Protein AF-A0A7V6X085-F1 (afdb_monomer_lite)

pLDDT: mean 74.46, std 23.89, range [29.22, 97.5]

Structure (mmCIF, N/CA/C/O backbone):
data_AF-A0A7V6X085-F1
#
_entry.id   AF-A0A7V6X085-F1
#
loop_
_atom_site.group_PDB
_atom_site.id
_atom_site.type_symbol
_atom_site.label_atom_id
_atom_site.label_alt_id
_atom_site.label_comp_id
_atom_site.label_asym_id
_atom_site.label_entity_id
_atom_site.label_seq_id
_atom_site.pdbx_PDB_ins_code
_atom_site.Cartn_x
_atom_site.Cartn_y
_atom_site.Cartn_z
_atom_site.occupancy
_atom_site.B_iso_or_equiv
_atom_site.auth_seq_id
_atom_site.auth_comp_id
_atom_site.auth_asym_id
_atom_site.auth_atom_id
_atom_site.pdbx_PDB_model_num
ATOM 1 N N . MET A 1 1 ? 56.472 7.958 46.414 1.00 36.31 1 MET A N 1
ATOM 2 C CA . MET A 1 1 ? 55.323 7.039 46.573 1.00 36.31 1 MET A CA 1
ATOM 3 C C . MET A 1 1 ? 54.262 7.401 45.549 1.00 36.31 1 MET A C 1
ATOM 5 O O . MET A 1 1 ? 53.754 8.501 45.651 1.00 36.31 1 MET A O 1
ATOM 9 N N . GLY A 1 2 ? 54.002 6.477 44.610 1.00 39.47 2 GLY A N 1
ATOM 10 C CA . GLY A 1 2 ? 52.783 6.286 43.798 1.00 39.47 2 GLY A CA 1
ATOM 11 C C . GLY A 1 2 ? 52.243 7.443 42.942 1.00 39.47 2 GLY A C 1
ATOM 12 O O . GLY A 1 2 ? 52.331 8.596 43.307 1.00 39.47 2 GLY A O 1
ATOM 13 N N . LYS A 1 3 ? 51.572 7.232 41.815 1.00 40.22 3 LYS A N 1
ATOM 14 C CA . LYS A 1 3 ? 51.387 6.098 40.903 1.00 40.22 3 LYS A CA 1
ATOM 15 C C . LYS A 1 3 ? 50.652 6.724 39.707 1.00 40.22 3 LYS A C 1
ATOM 17 O O . LYS A 1 3 ? 49.602 7.327 39.897 1.00 40.22 3 LYS A O 1
ATOM 22 N N . THR A 1 4 ? 51.288 6.646 38.542 1.00 48.38 4 THR A N 1
ATOM 23 C CA . THR A 1 4 ? 50.750 6.707 37.171 1.00 48.38 4 THR A CA 1
ATOM 24 C C . THR A 1 4 ? 49.249 6.965 36.997 1.00 48.38 4 THR A C 1
ATOM 26 O O . THR A 1 4 ? 48.438 6.186 37.490 1.00 48.38 4 THR A O 1
ATOM 29 N N . ARG A 1 5 ? 48.905 7.968 36.170 1.00 44.12 5 ARG A N 1
ATOM 30 C CA . ARG A 1 5 ? 47.708 8.014 35.302 1.00 44.12 5 ARG A CA 1
ATOM 31 C C . ARG A 1 5 ? 47.841 9.146 34.266 1.00 44.12 5 ARG A C 1
ATOM 33 O O . ARG A 1 5 ? 47.121 10.133 34.313 1.00 44.12 5 ARG A O 1
ATOM 40 N N . ASP A 1 6 ? 48.749 8.958 33.313 1.00 46.66 6 ASP A N 1
ATOM 41 C CA . ASP A 1 6 ? 48.787 9.720 32.062 1.00 46.66 6 ASP A CA 1
ATOM 42 C C . ASP A 1 6 ? 48.165 8.857 30.971 1.00 46.66 6 ASP A C 1
ATOM 44 O O . ASP A 1 6 ? 48.789 7.898 30.537 1.00 46.66 6 ASP A O 1
ATOM 48 N N . PHE A 1 7 ? 46.927 9.140 30.571 1.00 45.78 7 PHE A N 1
ATOM 49 C CA . PHE A 1 7 ? 46.344 8.602 29.337 1.00 45.78 7 PHE A CA 1
ATOM 50 C C . PHE A 1 7 ? 45.081 9.388 28.987 1.00 45.78 7 PHE A C 1
ATOM 52 O O . PHE A 1 7 ? 43.968 8.953 29.267 1.00 45.78 7 PHE A O 1
ATOM 59 N N . LEU A 1 8 ? 45.253 10.567 28.391 1.00 44.56 8 LEU A N 1
ATOM 60 C CA . LEU A 1 8 ? 44.352 11.060 27.350 1.00 44.56 8 LEU A CA 1
ATOM 61 C C . LEU A 1 8 ? 44.958 12.306 26.701 1.00 44.56 8 LEU A C 1
ATOM 63 O O . LEU A 1 8 ? 45.321 13.244 27.403 1.00 44.56 8 LEU A O 1
ATOM 67 N N . LYS A 1 9 ? 44.928 12.333 25.365 1.00 43.62 9 LYS A N 1
ATOM 68 C CA . LYS A 1 9 ? 45.318 13.427 24.455 1.00 43.62 9 LYS A CA 1
ATOM 69 C C . LYS A 1 9 ? 46.781 13.414 24.011 1.00 43.62 9 LYS A C 1
ATOM 71 O O . LYS A 1 9 ? 47.577 14.218 24.469 1.00 43.62 9 LYS A O 1
ATOM 76 N N . GLN A 1 10 ? 47.076 12.578 23.017 1.00 43.81 10 GLN A N 1
ATOM 77 C CA . GLN A 1 10 ? 47.839 12.972 21.826 1.00 43.81 10 GLN A CA 1
ATOM 78 C C . GLN A 1 10 ? 47.655 11.918 20.722 1.00 43.81 10 GLN A C 1
ATOM 80 O O . GLN A 1 10 ? 47.334 10.767 21.002 1.00 43.81 10 GLN A O 1
ATOM 85 N N . GLY A 1 11 ? 47.708 12.382 19.474 1.00 46.41 11 GLY A N 1
ATOM 86 C CA . GLY A 1 11 ? 47.090 11.772 18.298 1.00 46.41 11 GLY A CA 1
ATOM 87 C C . GLY A 1 11 ? 47.471 10.324 18.001 1.00 46.41 11 GLY A C 1
ATOM 88 O O . GLY A 1 11 ? 48.639 9.952 18.003 1.00 46.41 11 GLY A O 1
ATOM 89 N N . ILE A 1 12 ? 46.458 9.536 17.641 1.00 45.28 12 ILE A N 1
ATOM 90 C CA . ILE A 1 12 ? 46.627 8.245 16.976 1.00 45.28 12 ILE A CA 1
ATOM 91 C C . ILE A 1 12 ? 46.213 8.445 15.519 1.00 45.28 12 ILE A C 1
ATOM 93 O O . ILE A 1 12 ? 45.055 8.314 15.133 1.00 45.28 12 ILE A O 1
ATOM 97 N N . PHE A 1 13 ? 47.210 8.832 14.729 1.00 42.06 13 PHE A N 1
ATOM 98 C CA . PHE A 1 13 ? 47.242 8.703 13.281 1.00 42.06 13 PHE A CA 1
ATOM 99 C C . PHE A 1 13 ? 47.631 7.239 13.013 1.00 42.06 13 PHE A C 1
ATOM 101 O O . PHE A 1 13 ? 48.811 6.904 12.934 1.00 42.06 13 PHE A O 1
ATOM 108 N N . ALA A 1 14 ? 46.650 6.332 13.013 1.00 41.25 14 ALA A N 1
ATOM 109 C CA . ALA A 1 14 ? 46.885 4.917 12.732 1.00 41.25 14 ALA A CA 1
ATOM 110 C C . ALA A 1 14 ? 46.927 4.685 11.216 1.00 41.25 14 ALA A C 1
ATOM 112 O O . ALA A 1 14 ? 45.922 4.544 10.526 1.00 41.25 14 ALA A O 1
ATOM 113 N N . LEU A 1 15 ? 48.167 4.697 10.755 1.00 41.91 15 LEU A N 1
ATOM 114 C CA . LEU A 1 15 ? 48.735 4.272 9.490 1.00 41.91 15 LEU A CA 1
ATOM 115 C C . LEU A 1 15 ? 48.295 2.842 9.106 1.00 41.91 15 LEU A C 1
ATOM 117 O O . LEU A 1 15 ? 48.636 1.887 9.798 1.00 41.91 15 LEU A O 1
ATOM 121 N N . VAL A 1 16 ? 47.615 2.685 7.965 1.00 40.38 16 VAL A N 1
ATOM 122 C CA . VAL A 1 16 ? 47.599 1.425 7.196 1.00 40.38 16 VAL A CA 1
ATOM 123 C C . VAL A 1 16 ? 47.939 1.754 5.744 1.00 40.38 16 VAL A C 1
ATOM 125 O O . VAL A 1 16 ? 47.079 1.891 4.881 1.00 40.38 16 VAL A O 1
ATOM 128 N N . PHE A 1 17 ? 49.237 1.925 5.499 1.00 42.44 17 PHE A N 1
ATOM 129 C CA . PHE A 1 17 ? 49.844 1.753 4.185 1.00 42.44 17 PHE A CA 1
ATOM 130 C C . PHE A 1 17 ? 50.307 0.298 4.093 1.00 42.44 17 PHE A C 1
ATOM 132 O O . PHE A 1 17 ? 51.268 -0.084 4.757 1.00 42.44 17 PHE A O 1
ATOM 139 N N . VAL A 1 18 ? 49.648 -0.505 3.259 1.00 42.59 18 VAL A N 1
ATOM 140 C CA . VAL A 1 18 ? 50.257 -1.714 2.692 1.00 42.59 18 VAL A CA 1
ATOM 141 C C . VAL A 1 18 ? 50.199 -1.570 1.181 1.00 42.59 18 VAL A C 1
ATOM 143 O O . VAL A 1 18 ? 49.214 -1.882 0.521 1.00 42.59 18 VAL A O 1
ATOM 146 N N . THR A 1 19 ? 51.282 -1.015 0.656 1.00 46.03 19 THR A N 1
ATOM 147 C CA . THR A 1 19 ? 51.662 -1.024 -0.751 1.00 46.03 19 THR A CA 1
ATOM 148 C C . THR A 1 19 ? 52.339 -2.352 -1.075 1.00 46.03 19 THR A C 1
ATOM 150 O O . THR A 1 19 ? 53.453 -2.596 -0.618 1.00 46.03 19 THR A O 1
ATOM 153 N N . ILE A 1 20 ? 51.705 -3.173 -1.906 1.00 50.66 20 ILE A N 1
ATOM 154 C CA . ILE A 1 20 ? 52.343 -4.191 -2.754 1.00 50.66 20 ILE A CA 1
ATOM 155 C C . ILE A 1 20 ? 51.490 -4.203 -4.029 1.00 50.66 20 ILE A C 1
ATOM 157 O O . ILE A 1 20 ? 50.283 -4.370 -3.937 1.00 50.66 20 ILE A O 1
ATOM 161 N N . GLY A 1 21 ? 51.969 -3.994 -5.245 1.00 38.78 21 GLY A N 1
ATOM 162 C CA . GLY A 1 21 ? 53.300 -3.755 -5.770 1.00 38.78 21 GLY A CA 1
ATOM 163 C C . GLY A 1 21 ? 53.128 -3.636 -7.287 1.00 38.78 21 GLY A C 1
ATOM 164 O O . GLY A 1 21 ? 52.419 -4.430 -7.900 1.00 38.78 21 GLY A O 1
ATOM 165 N N . LEU A 1 22 ? 53.727 -2.605 -7.875 1.00 45.69 22 LEU A N 1
ATOM 166 C CA . LEU A 1 22 ? 53.873 -2.433 -9.316 1.00 45.69 22 LEU A CA 1
ATOM 167 C C . LEU A 1 22 ? 54.676 -3.598 -9.906 1.00 45.69 22 LEU A C 1
ATOM 169 O O . LEU A 1 22 ? 55.851 -3.721 -9.573 1.00 45.69 22 LEU A O 1
ATOM 173 N N . ILE A 1 23 ? 54.107 -4.354 -10.847 1.00 48.59 23 ILE A N 1
ATOM 174 C CA . ILE A 1 23 ? 54.869 -4.897 -11.982 1.00 48.59 23 ILE A CA 1
ATOM 175 C C . ILE A 1 23 ? 54.004 -4.741 -13.232 1.00 48.59 23 ILE A C 1
ATOM 177 O O . ILE A 1 23 ? 53.056 -5.488 -13.462 1.00 48.59 23 ILE A O 1
ATOM 181 N N . GLY A 1 24 ? 54.327 -3.722 -14.023 1.00 35.94 24 GLY A N 1
ATOM 182 C CA . GLY A 1 24 ? 53.875 -3.608 -15.399 1.00 35.94 24 GLY A CA 1
ATOM 183 C C . GLY A 1 24 ? 54.770 -4.415 -16.341 1.00 35.94 24 GLY A C 1
ATOM 184 O O . GLY A 1 24 ? 55.982 -4.436 -16.161 1.00 35.94 24 GLY A O 1
ATOM 185 N N . GLY A 1 25 ? 54.135 -5.007 -17.359 1.00 35.88 25 GLY A N 1
ATOM 186 C CA . GLY A 1 25 ? 54.642 -5.180 -18.727 1.00 35.88 25 GLY A CA 1
ATOM 187 C C . GLY A 1 25 ? 55.778 -6.180 -18.980 1.00 35.88 25 GLY A C 1
ATOM 188 O O . GLY A 1 25 ? 56.903 -5.946 -18.564 1.00 35.88 25 GLY A O 1
ATOM 189 N N . TYR A 1 26 ? 55.515 -7.222 -19.783 1.00 42.25 26 TYR A N 1
ATOM 190 C CA . TYR A 1 26 ? 56.010 -7.363 -21.173 1.00 42.25 26 TYR A CA 1
ATOM 191 C C . TYR A 1 26 ? 55.669 -8.757 -21.769 1.00 42.25 26 TYR A C 1
ATOM 193 O O . TYR A 1 26 ? 56.177 -9.780 -21.338 1.00 42.25 26 TYR A O 1
ATOM 201 N N . ILE A 1 27 ? 54.755 -8.733 -22.744 1.00 45.47 27 ILE A N 1
ATOM 202 C CA . ILE A 1 27 ? 54.607 -9.458 -24.029 1.00 45.47 27 ILE A CA 1
ATOM 203 C C . ILE A 1 27 ? 55.268 -10.840 -24.340 1.00 45.47 27 ILE A C 1
ATOM 205 O O . ILE A 1 27 ? 56.467 -11.024 -24.167 1.00 45.47 27 ILE A O 1
ATOM 209 N N . PHE A 1 28 ? 54.468 -11.656 -25.065 1.00 40.25 28 PHE A N 1
ATOM 210 C CA . PHE A 1 28 ? 54.737 -12.485 -26.280 1.00 40.25 28 PHE A CA 1
ATOM 211 C C . PHE A 1 28 ? 54.766 -14.037 -26.203 1.00 40.25 28 PHE A C 1
ATOM 213 O O . PHE A 1 28 ? 55.436 -14.620 -25.361 1.00 40.25 28 PHE A O 1
ATOM 220 N N . PHE A 1 29 ? 54.119 -14.637 -27.231 1.00 36.38 29 PHE A N 1
ATOM 221 C CA . PHE A 1 29 ? 54.002 -16.053 -27.679 1.00 36.38 29 PHE A CA 1
ATOM 222 C C . PHE A 1 29 ? 52.980 -16.932 -26.920 1.00 36.38 29 PHE A C 1
ATOM 224 O O . PHE A 1 29 ? 53.015 -16.994 -25.704 1.00 36.38 29 PHE A O 1
ATOM 231 N N . GLY A 1 30 ? 52.027 -17.661 -27.517 1.00 29.22 30 GLY A N 1
ATOM 232 C CA . GLY A 1 30 ? 51.758 -18.037 -28.909 1.00 29.22 30 GLY A CA 1
ATOM 233 C C . GLY A 1 30 ? 51.299 -19.510 -28.981 1.00 29.22 30 GLY A C 1
ATOM 234 O O . GLY A 1 30 ? 52.161 -20.371 -29.077 1.00 29.22 30 GLY A O 1
ATOM 235 N N . ASP A 1 31 ? 49.971 -19.732 -28.973 1.00 36.34 31 ASP A N 1
ATOM 236 C CA . ASP A 1 31 ? 49.189 -20.829 -29.609 1.00 36.34 31 ASP A CA 1
ATOM 237 C C . ASP A 1 31 ? 49.332 -22.316 -29.134 1.00 36.34 31 ASP A C 1
ATOM 239 O O . ASP A 1 31 ? 50.241 -22.643 -28.377 1.00 36.34 31 ASP A O 1
ATOM 243 N N . PRO A 1 32 ? 48.410 -23.247 -29.497 1.00 54.34 32 PRO A N 1
ATOM 244 C CA . PRO A 1 32 ? 47.104 -23.475 -28.852 1.00 54.34 32 PRO A CA 1
ATOM 245 C C . PRO A 1 32 ? 46.881 -24.955 -28.436 1.00 54.34 32 PRO A C 1
ATOM 247 O O . PRO A 1 32 ? 47.430 -25.865 -29.049 1.00 54.34 32 PRO A O 1
ATOM 250 N N . ALA A 1 33 ? 46.029 -25.233 -27.442 1.00 36.34 33 ALA A N 1
ATOM 251 C CA . ALA A 1 33 ? 45.407 -26.559 -27.276 1.00 36.34 33 ALA A CA 1
ATOM 252 C C . ALA A 1 33 ? 44.216 -26.514 -26.303 1.00 36.34 33 ALA A C 1
ATOM 254 O O . ALA A 1 33 ? 44.379 -26.386 -25.092 1.00 36.34 33 ALA A O 1
ATOM 255 N N . ASP A 1 34 ? 43.020 -26.594 -26.875 1.00 41.41 34 ASP A N 1
ATOM 256 C CA . ASP A 1 34 ? 41.893 -27.442 -26.481 1.00 41.41 34 ASP A CA 1
ATOM 257 C C . ASP A 1 34 ? 41.779 -27.911 -25.017 1.00 41.41 34 ASP A C 1
ATOM 259 O O . ASP A 1 34 ? 42.445 -28.852 -24.591 1.00 41.41 34 ASP A O 1
ATOM 263 N N . ASN A 1 35 ? 40.766 -27.389 -24.315 1.00 37.31 35 ASN A N 1
ATOM 264 C CA . ASN A 1 35 ? 39.782 -28.215 -23.598 1.00 37.31 35 ASN A CA 1
ATOM 265 C C . ASN A 1 35 ? 38.534 -27.407 -23.189 1.00 37.31 35 ASN A C 1
ATOM 267 O O . ASN A 1 35 ? 38.374 -26.948 -22.059 1.00 37.31 35 ASN A O 1
ATOM 271 N N . ILE A 1 36 ? 37.567 -27.308 -24.102 1.00 40.47 36 ILE A N 1
ATOM 272 C CA . ILE A 1 36 ? 36.197 -26.952 -23.723 1.00 40.47 36 ILE A CA 1
ATOM 273 C C . ILE A 1 36 ? 35.602 -28.154 -22.975 1.00 40.47 36 ILE A C 1
ATOM 275 O O . ILE A 1 36 ? 35.297 -29.187 -23.570 1.00 40.47 36 ILE A O 1
ATOM 279 N N . SER A 1 37 ? 35.425 -28.018 -21.661 1.00 36.31 37 SER A N 1
ATOM 280 C CA . SER A 1 37 ? 34.662 -28.969 -20.849 1.00 36.31 37 SER A CA 1
ATOM 281 C C . SER A 1 37 ? 33.166 -28.795 -21.137 1.00 36.31 37 SER A C 1
ATOM 283 O O . SER A 1 37 ? 32.480 -27.973 -20.527 1.00 36.31 37 SER A O 1
ATOM 285 N N . LEU A 1 38 ? 32.660 -29.536 -22.125 1.00 39.94 38 LEU A N 1
ATOM 286 C CA . LEU A 1 38 ? 31.229 -29.668 -22.394 1.00 39.94 38 LEU A CA 1
ATOM 287 C C . LEU A 1 38 ? 30.624 -30.683 -21.415 1.00 39.94 38 LEU A C 1
ATOM 289 O O . LEU A 1 38 ? 31.042 -31.840 -21.357 1.00 39.94 38 LEU A O 1
ATOM 293 N N . LYS A 1 39 ? 29.610 -30.251 -20.654 1.00 39.81 39 LYS A N 1
ATOM 294 C CA . LYS A 1 39 ? 28.745 -31.145 -19.867 1.00 39.81 39 LYS A CA 1
ATOM 295 C C . LYS A 1 39 ? 28.154 -32.238 -20.780 1.00 39.81 39 LYS A C 1
ATOM 297 O O . LYS A 1 39 ? 27.701 -31.912 -21.879 1.00 39.81 39 LYS A O 1
ATOM 302 N N . PRO A 1 40 ? 28.088 -33.507 -20.343 1.00 36.91 40 PRO A N 1
ATOM 303 C CA . PRO A 1 40 ? 27.517 -34.578 -21.150 1.00 36.91 40 PRO A CA 1
ATOM 304 C C . PRO A 1 40 ? 25.992 -34.416 -21.207 1.00 36.91 40 PRO A C 1
ATOM 306 O O . PRO A 1 40 ? 25.328 -34.421 -20.172 1.00 36.91 40 PRO A O 1
ATOM 309 N N . GLY A 1 41 ? 25.433 -34.245 -22.408 1.00 39.72 41 GLY A N 1
ATOM 310 C CA . GLY A 1 41 ? 23.977 -34.167 -22.583 1.00 39.72 41 GLY A CA 1
ATOM 311 C C . GLY A 1 41 ? 23.445 -33.821 -23.978 1.00 39.72 41 GLY A C 1
ATOM 312 O O . GLY A 1 41 ? 22.264 -34.033 -24.220 1.00 39.72 41 GLY A O 1
ATOM 313 N N . LEU A 1 42 ? 24.266 -33.341 -24.917 1.00 39.84 42 LEU A N 1
ATOM 314 C CA . LEU A 1 42 ? 23.828 -33.058 -26.292 1.00 39.84 42 LEU A CA 1
ATOM 315 C C . LEU A 1 42 ? 24.527 -33.998 -27.276 1.00 39.84 42 LEU A C 1
ATOM 317 O O . LEU A 1 42 ? 25.648 -33.751 -27.710 1.00 39.84 42 LEU A O 1
ATOM 321 N N . MET A 1 43 ? 23.854 -35.094 -27.619 1.00 33.41 43 MET A N 1
ATOM 322 C CA . MET A 1 43 ? 24.256 -35.969 -28.717 1.00 33.41 43 MET A CA 1
ATOM 323 C C . MET A 1 43 ? 23.692 -35.381 -30.017 1.00 33.41 43 MET A C 1
ATOM 325 O O . MET A 1 43 ? 22.570 -35.677 -30.413 1.00 33.41 43 MET A O 1
ATOM 329 N N . GLY A 1 44 ? 24.448 -34.481 -30.644 1.00 41.31 44 GLY A N 1
ATOM 330 C CA . GLY A 1 44 ? 24.195 -34.023 -32.009 1.00 41.31 44 GLY A CA 1
ATOM 331 C C . GLY A 1 44 ? 25.204 -34.672 -32.949 1.00 41.31 44 GLY A C 1
ATOM 332 O O . GLY A 1 44 ? 26.401 -34.431 -32.826 1.00 41.31 44 GLY A O 1
ATOM 333 N N . THR A 1 45 ? 24.752 -35.512 -33.878 1.00 30.86 45 THR A N 1
ATOM 334 C CA . THR A 1 45 ? 25.616 -36.037 -34.943 1.00 30.86 45 THR A CA 1
ATOM 335 C C . THR A 1 45 ? 25.862 -34.938 -35.973 1.00 30.86 45 THR A C 1
ATOM 337 O O . THR A 1 45 ? 24.933 -34.535 -36.675 1.00 30.86 45 THR A O 1
ATOM 340 N N . VAL A 1 46 ? 27.100 -34.453 -36.075 1.00 36.03 46 VAL A N 1
ATOM 341 C CA . VAL A 1 46 ? 27.513 -33.515 -37.126 1.00 36.03 46 VAL A CA 1
ATOM 342 C C . VAL A 1 46 ? 28.079 -34.321 -38.292 1.00 36.03 46 VAL A C 1
ATOM 344 O O . VAL A 1 46 ? 29.176 -34.864 -38.200 1.00 36.03 46 VAL A O 1
ATOM 347 N N . ASN A 1 47 ? 27.340 -34.396 -39.398 1.00 37.81 47 ASN A N 1
ATOM 348 C CA . ASN A 1 47 ? 27.915 -34.800 -40.680 1.00 37.81 47 ASN A CA 1
ATOM 349 C C . ASN A 1 47 ? 28.582 -33.566 -41.298 1.00 37.81 47 ASN A C 1
ATOM 351 O O . ASN A 1 47 ? 27.896 -32.658 -41.767 1.00 37.81 47 ASN A O 1
ATOM 355 N N . VAL A 1 48 ? 29.914 -33.511 -41.263 1.00 36.25 48 VAL A N 1
ATOM 356 C CA . VAL A 1 48 ? 30.687 -32.453 -41.923 1.00 36.25 48 VAL A CA 1
ATOM 357 C C . VAL A 1 48 ? 30.877 -32.844 -43.386 1.00 36.25 48 VAL A C 1
ATOM 359 O O . VAL A 1 48 ? 31.713 -33.682 -43.707 1.00 36.25 48 VAL A O 1
ATOM 362 N N . ALA A 1 49 ? 30.087 -32.241 -44.275 1.00 39.88 49 ALA A N 1
ATOM 363 C CA . ALA A 1 49 ? 30.408 -32.199 -45.696 1.00 39.88 49 ALA A CA 1
ATOM 364 C C . ALA A 1 49 ? 31.383 -31.037 -45.944 1.00 39.88 49 ALA A C 1
ATOM 366 O O . ALA A 1 49 ? 31.070 -29.866 -45.692 1.00 39.88 49 ALA A O 1
ATOM 367 N N . GLU A 1 50 ? 32.577 -31.400 -46.401 1.00 37.28 50 GLU A N 1
ATOM 368 C CA . GLU A 1 50 ? 33.683 -30.520 -46.766 1.00 37.28 50 GLU A CA 1
ATOM 369 C C . GLU A 1 50 ? 33.205 -29.428 -47.747 1.00 37.28 50 GLU A C 1
ATOM 371 O O . GLU A 1 50 ? 32.635 -29.723 -48.795 1.00 37.28 50 GLU A O 1
ATOM 376 N N . GLY A 1 51 ? 33.380 -28.153 -47.375 1.00 44.38 51 GLY A N 1
ATOM 377 C CA . GLY A 1 51 ? 33.044 -26.990 -48.216 1.00 44.38 51 GLY A CA 1
ATOM 378 C C . GLY A 1 51 ? 31.829 -26.152 -47.793 1.00 44.38 51 GLY A C 1
ATOM 379 O O . GLY A 1 51 ? 31.537 -25.135 -48.423 1.00 44.38 51 GLY A O 1
ATOM 380 N N . SER A 1 52 ? 31.136 -26.507 -46.712 1.00 34.25 52 SER A N 1
ATOM 381 C CA . SER A 1 52 ? 29.941 -25.777 -46.269 1.00 34.25 52 SER A CA 1
ATOM 382 C C . SER A 1 52 ? 30.307 -24.607 -45.349 1.00 34.25 52 SER A C 1
ATOM 384 O O . SER A 1 52 ? 30.685 -24.817 -44.197 1.00 34.25 52 SER A O 1
ATOM 386 N N . LYS A 1 53 ? 30.165 -23.359 -45.817 1.00 35.69 53 LYS A N 1
ATOM 387 C CA . LYS A 1 53 ? 30.143 -22.190 -44.921 1.00 35.69 53 LYS A CA 1
ATOM 388 C C . LYS A 1 53 ? 28.940 -22.334 -43.992 1.00 35.69 53 LYS A C 1
ATOM 390 O O . LYS A 1 53 ? 27.800 -22.171 -44.423 1.00 35.69 53 LYS A O 1
ATOM 395 N N . ILE A 1 54 ? 29.191 -22.668 -42.731 1.00 42.06 54 ILE A N 1
ATOM 396 C CA . ILE A 1 54 ? 28.153 -22.709 -41.707 1.00 42.06 54 ILE A CA 1
ATOM 397 C C . ILE A 1 54 ? 27.791 -21.256 -41.402 1.00 42.06 54 ILE A C 1
ATOM 399 O O . ILE A 1 54 ? 28.517 -20.563 -40.695 1.00 42.06 54 ILE A O 1
ATOM 403 N N . ASN A 1 55 ? 26.680 -20.773 -41.958 1.00 37.94 55 ASN A N 1
ATOM 404 C CA . ASN A 1 55 ? 26.055 -19.553 -41.463 1.00 37.94 55 ASN A CA 1
ATOM 405 C C . ASN A 1 55 ? 25.404 -19.901 -40.124 1.00 37.94 55 ASN A C 1
ATOM 407 O O . ASN A 1 55 ? 24.235 -20.279 -40.063 1.00 37.94 55 ASN A O 1
ATOM 411 N N . ILE A 1 56 ? 26.188 -19.821 -39.049 1.00 43.72 56 ILE A N 1
ATOM 412 C CA . ILE A 1 56 ? 25.642 -19.771 -37.698 1.00 43.72 56 ILE A CA 1
ATOM 413 C C . ILE A 1 56 ? 24.996 -18.393 -37.590 1.00 43.72 56 ILE A C 1
ATOM 415 O O . ILE A 1 56 ? 25.651 -17.409 -37.254 1.00 43.72 56 ILE A O 1
ATOM 419 N N . GLY A 1 57 ? 23.719 -18.307 -37.955 1.00 35.12 57 GLY A N 1
ATOM 420 C CA . GLY A 1 57 ? 22.906 -17.157 -37.605 1.00 35.12 57 GLY A CA 1
ATOM 421 C C . GLY A 1 57 ? 22.803 -17.120 -36.088 1.00 35.12 57 GLY A C 1
ATOM 422 O O . GLY A 1 57 ? 21.955 -17.801 -35.515 1.00 35.12 57 GLY A O 1
ATOM 423 N N . LEU A 1 58 ? 23.678 -16.354 -35.429 1.00 41.16 58 LEU A N 1
ATOM 424 C CA . LEU A 1 58 ? 23.324 -15.801 -34.132 1.00 41.16 58 LEU A CA 1
ATOM 425 C C . LEU A 1 58 ? 22.040 -15.014 -34.383 1.00 41.16 58 LEU A C 1
ATOM 427 O O . LEU A 1 58 ? 22.053 -14.051 -35.146 1.00 41.16 58 LEU A O 1
ATOM 431 N N . GLN A 1 59 ? 20.924 -15.444 -33.795 1.00 43.94 59 GLN A N 1
ATOM 432 C CA . GLN A 1 59 ? 19.805 -14.527 -33.667 1.00 43.94 59 GLN A CA 1
ATOM 433 C C . GLN A 1 59 ? 20.322 -13.335 -32.871 1.00 43.94 59 GLN A C 1
ATOM 435 O O . GLN A 1 59 ? 20.685 -13.476 -31.701 1.00 43.94 59 GLN A O 1
ATOM 440 N N . GLU A 1 60 ? 20.412 -12.182 -33.527 1.00 46.62 60 GLU A N 1
ATOM 441 C CA . GLU A 1 60 ? 20.650 -10.923 -32.849 1.00 46.62 60 GLU A CA 1
ATOM 442 C C . GLU A 1 60 ? 19.526 -10.753 -31.823 1.00 46.62 60 GLU A C 1
ATOM 444 O O . GLU A 1 60 ? 18.362 -10.545 -32.173 1.00 46.62 60 GLU A O 1
ATOM 449 N N . LYS A 1 61 ? 19.866 -10.885 -30.537 1.00 49.50 61 LYS A N 1
ATOM 450 C CA . LYS A 1 61 ? 19.043 -10.409 -29.422 1.00 49.50 61 LYS A CA 1
ATOM 451 C C . LYS A 1 61 ? 18.931 -8.885 -29.544 1.00 49.50 61 LYS A C 1
ATOM 453 O O . LYS A 1 61 ? 19.656 -8.163 -28.869 1.00 49.50 61 LYS A O 1
ATOM 458 N N . GLY A 1 62 ? 18.124 -8.391 -30.475 1.00 52.06 62 GLY A N 1
ATOM 459 C CA . GLY A 1 62 ? 18.176 -6.975 -30.846 1.00 52.06 62 GLY A CA 1
ATOM 460 C C . GLY A 1 62 ? 16.863 -6.358 -31.298 1.00 52.06 62 GLY A C 1
ATOM 461 O O . GLY A 1 62 ? 16.779 -5.137 -31.359 1.00 52.06 62 GLY A O 1
ATOM 462 N N . GLN A 1 63 ? 15.824 -7.147 -31.585 1.00 58.47 63 GLN A N 1
ATOM 463 C CA . GLN A 1 63 ? 14.580 -6.586 -32.111 1.00 58.47 63 GLN A CA 1
ATOM 464 C C . GLN A 1 63 ? 13.351 -7.174 -31.419 1.00 58.47 63 GLN A C 1
ATOM 466 O O . GLN A 1 63 ? 12.664 -8.057 -31.931 1.00 58.47 63 GLN A O 1
ATOM 471 N N . TYR A 1 64 ? 13.076 -6.664 -30.221 1.00 63.72 64 TYR A N 1
ATOM 472 C CA . TYR A 1 64 ? 11.828 -6.930 -29.514 1.00 63.72 64 TYR A CA 1
ATOM 473 C C . TYR A 1 64 ? 10.643 -6.401 -30.326 1.00 63.72 64 TYR A C 1
ATOM 475 O O . TYR A 1 64 ? 10.665 -5.264 -30.797 1.00 63.72 64 TYR A O 1
ATOM 483 N N . ARG A 1 65 ? 9.588 -7.213 -30.481 1.00 65.25 65 ARG A N 1
ATOM 484 C CA . ARG A 1 65 ? 8.375 -6.802 -31.213 1.00 65.25 65 ARG A CA 1
ATOM 485 C C . ARG A 1 65 ? 7.575 -5.752 -30.451 1.00 65.25 65 ARG A C 1
ATOM 487 O O . ARG A 1 65 ? 6.855 -4.969 -31.060 1.00 65.25 65 ARG A O 1
ATOM 494 N N . SER A 1 66 ? 7.680 -5.755 -29.123 1.00 79.25 66 SER A N 1
ATOM 495 C CA . SER A 1 66 ? 7.063 -4.757 -28.255 1.00 79.25 66 SER A CA 1
ATOM 496 C C . SER A 1 66 ? 7.849 -4.600 -26.956 1.00 79.25 66 SER A C 1
ATOM 498 O O . SER A 1 66 ? 8.391 -5.571 -26.424 1.00 79.25 66 SER A O 1
ATOM 500 N N . ILE A 1 67 ? 7.902 -3.374 -26.444 1.00 86.44 67 ILE A N 1
ATOM 501 C CA . ILE A 1 67 ? 8.453 -3.061 -25.126 1.00 86.44 67 ILE A CA 1
ATOM 502 C C . ILE A 1 67 ? 7.323 -2.428 -24.321 1.00 86.44 67 ILE A C 1
ATOM 504 O O . ILE A 1 67 ? 6.694 -1.476 -24.777 1.00 86.44 67 ILE A O 1
ATOM 508 N N . GLU A 1 68 ? 7.045 -2.972 -23.142 1.00 89.94 68 GLU A N 1
ATOM 509 C CA . GLU A 1 68 ? 6.088 -2.399 -22.200 1.00 89.94 68 GLU A CA 1
ATOM 510 C C . GLU A 1 68 ? 6.817 -1.980 -20.937 1.00 89.94 68 GLU A C 1
ATOM 512 O O . GLU A 1 68 ? 7.600 -2.750 -20.380 1.00 89.94 68 GLU A O 1
ATOM 517 N N . ALA A 1 69 ? 6.520 -0.777 -20.465 1.00 92.62 69 ALA A N 1
ATOM 518 C CA . ALA A 1 69 ? 6.974 -0.312 -19.174 1.00 92.62 69 ALA A CA 1
ATOM 519 C C . ALA A 1 69 ? 5.791 -0.175 -18.217 1.00 92.62 69 ALA A C 1
ATOM 521 O O . ALA A 1 69 ? 4.706 0.264 -18.602 1.00 92.62 69 ALA A O 1
ATOM 522 N N . ARG A 1 70 ? 6.004 -0.554 -16.958 1.00 95.81 70 ARG A N 1
ATOM 523 C CA . ARG A 1 70 ? 4.994 -0.481 -15.901 1.00 95.81 70 ARG A CA 1
ATOM 524 C C . ARG A 1 70 ? 5.607 -0.152 -14.549 1.00 95.81 70 ARG A C 1
ATOM 526 O O . ARG A 1 70 ? 6.745 -0.521 -14.273 1.00 95.81 70 ARG A O 1
ATOM 533 N N . SER A 1 71 ? 4.833 0.486 -13.688 1.00 97.12 71 SER A N 1
ATOM 534 C CA . SER A 1 71 ? 5.125 0.636 -12.263 1.00 97.12 71 SER A CA 1
ATOM 535 C C . SER A 1 71 ? 4.409 -0.462 -11.486 1.00 97.12 71 SER A C 1
ATOM 537 O O . SER A 1 71 ? 3.260 -0.748 -11.790 1.00 97.12 71 SER A O 1
ATOM 539 N N . LEU A 1 72 ? 5.064 -1.066 -10.495 1.00 97.50 72 LEU A N 1
ATOM 540 C CA . LEU A 1 72 ? 4.500 -2.037 -9.556 1.00 97.50 72 LEU A CA 1
ATOM 541 C C . LEU A 1 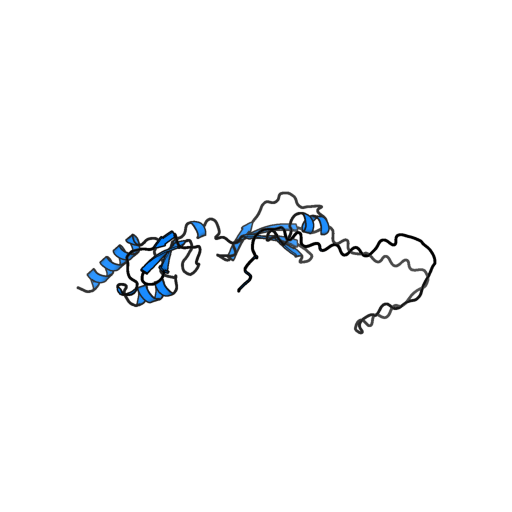72 ? 4.582 -1.457 -8.141 1.00 97.50 72 LEU A C 1
ATOM 543 O O . LEU A 1 72 ? 5.676 -1.308 -7.590 1.00 97.50 72 LEU A O 1
ATOM 547 N N . TYR A 1 73 ? 3.426 -1.164 -7.556 1.00 97.25 73 TYR A N 1
ATOM 548 C CA . TYR A 1 73 ? 3.286 -0.658 -6.194 1.00 97.25 73 TYR A CA 1
ATOM 549 C C . TYR A 1 73 ? 3.329 -1.826 -5.215 1.00 97.25 73 TYR A C 1
ATOM 551 O O . TYR A 1 73 ? 2.375 -2.589 -5.106 1.00 97.25 73 TYR A O 1
ATOM 559 N N . THR A 1 74 ? 4.448 -2.020 -4.521 1.00 96.31 74 THR A N 1
ATOM 560 C CA . THR A 1 74 ? 4.685 -3.265 -3.773 1.00 96.31 74 THR A CA 1
ATOM 561 C C . THR A 1 74 ? 3.841 -3.399 -2.510 1.00 96.31 74 THR A C 1
ATOM 563 O O . THR A 1 74 ? 3.712 -4.515 -2.019 1.00 96.31 74 THR A O 1
ATOM 566 N N . LEU A 1 75 ? 3.258 -2.308 -1.995 1.00 95.38 75 LEU A N 1
ATOM 567 C CA . LEU A 1 75 ? 2.372 -2.381 -0.828 1.00 95.38 75 LEU A CA 1
ATOM 568 C C . LEU A 1 75 ? 0.982 -2.920 -1.186 1.00 95.38 75 LEU A C 1
ATOM 570 O O . LEU A 1 75 ? 0.420 -3.676 -0.405 1.00 95.38 75 LEU A O 1
ATOM 574 N N . CYS A 1 76 ? 0.441 -2.576 -2.362 1.00 94.06 76 CYS A N 1
ATOM 575 C CA . CYS A 1 76 ? -0.884 -3.040 -2.794 1.00 94.06 76 CYS A CA 1
ATOM 576 C C . CYS A 1 76 ? -0.883 -4.051 -3.946 1.00 94.06 76 CYS A C 1
ATOM 578 O O . CYS A 1 76 ? -1.911 -4.645 -4.251 1.00 94.06 76 CYS A O 1
ATOM 580 N N . GLY A 1 77 ? 0.259 -4.271 -4.596 1.00 95.44 77 GLY A N 1
ATOM 581 C CA . GLY A 1 77 ? 0.399 -5.181 -5.733 1.00 95.44 77 GLY A CA 1
ATOM 582 C C . GLY A 1 77 ? -0.151 -4.638 -7.056 1.00 95.44 77 GLY A C 1
ATOM 583 O O . GLY A 1 77 ? -0.003 -5.297 -8.085 1.00 95.44 77 GLY A O 1
ATOM 584 N N . HIS A 1 78 ? -0.747 -3.443 -7.070 1.00 96.12 78 HIS A N 1
ATOM 585 C CA . HIS A 1 78 ? -1.255 -2.834 -8.296 1.00 96.12 78 HIS A CA 1
ATOM 586 C C . HIS A 1 78 ? -0.127 -2.443 -9.250 1.00 96.12 78 HIS A C 1
ATOM 588 O O . HIS A 1 78 ? 0.972 -2.061 -8.838 1.00 96.12 78 HIS A O 1
ATOM 594 N N . SER A 1 79 ? -0.413 -2.556 -10.548 1.00 95.56 79 SER A N 1
ATOM 595 C CA . SER A 1 79 ? 0.501 -2.157 -11.612 1.00 95.56 79 SER A CA 1
ATOM 596 C C . SER A 1 79 ? -0.150 -1.146 -12.542 1.00 95.56 79 SER A C 1
ATOM 598 O O . SER A 1 79 ? -1.308 -1.307 -12.912 1.00 95.56 79 SER A O 1
ATOM 600 N N . GLU A 1 80 ? 0.617 -0.146 -12.960 1.00 94.62 80 GLU A N 1
ATOM 601 C CA . GLU A 1 80 ? 0.172 0.901 -13.882 1.00 94.62 80 GLU A CA 1
ATOM 602 C C . GLU A 1 80 ? 1.128 0.997 -15.065 1.00 94.62 80 GLU A C 1
ATOM 604 O O . GLU A 1 80 ? 2.336 0.812 -14.905 1.00 94.62 80 GLU A O 1
ATOM 609 N N . LEU A 1 81 ? 0.600 1.285 -16.255 1.00 93.44 81 LEU A N 1
ATOM 610 C CA . LEU A 1 81 ? 1.436 1.503 -17.432 1.00 93.44 81 LEU A CA 1
ATOM 611 C C . LEU A 1 81 ? 2.277 2.765 -17.246 1.00 93.44 81 LEU A C 1
ATOM 613 O O . LEU A 1 81 ? 1.776 3.821 -16.865 1.00 93.44 81 LEU A O 1
ATOM 617 N N . LEU A 1 82 ? 3.566 2.644 -17.543 1.00 92.31 82 LEU A N 1
ATOM 618 C CA . LEU A 1 82 ? 4.523 3.730 -17.454 1.00 92.31 82 LEU A CA 1
ATOM 619 C C . LEU A 1 82 ? 4.920 4.159 -18.863 1.00 92.31 82 LEU A C 1
ATOM 621 O O . LEU A 1 82 ? 5.404 3.362 -19.664 1.00 92.31 82 LEU A O 1
ATOM 625 N N . HIS A 1 83 ? 4.749 5.439 -19.169 1.00 88.69 83 HIS A N 1
ATOM 626 C CA . HIS A 1 83 ? 5.167 5.990 -20.452 1.00 88.69 83 HIS A CA 1
ATOM 627 C C . HIS A 1 83 ? 6.632 6.429 -20.374 1.00 88.69 83 HIS A C 1
ATOM 629 O O . HIS A 1 83 ? 6.933 7.528 -19.919 1.00 88.69 83 HIS A O 1
ATOM 635 N N . LEU A 1 84 ? 7.545 5.563 -20.825 1.00 86.62 84 LEU A N 1
ATOM 636 C CA . LEU A 1 84 ? 8.987 5.850 -20.900 1.00 86.62 84 LEU A CA 1
ATOM 637 C C . LEU A 1 84 ? 9.433 6.420 -22.256 1.00 86.62 84 LEU A C 1
ATOM 639 O O . LEU A 1 84 ? 10.625 6.578 -22.500 1.00 86.62 84 LEU A O 1
ATOM 643 N N . GLY A 1 85 ? 8.475 6.751 -23.124 1.00 84.75 85 GLY A N 1
ATOM 644 C CA . GLY A 1 85 ? 8.740 7.152 -24.500 1.00 84.75 85 GLY A CA 1
ATOM 645 C C . GLY A 1 85 ? 9.032 5.955 -25.401 1.00 84.75 85 GLY A C 1
ATOM 646 O O . GLY A 1 85 ? 8.624 4.829 -25.114 1.00 84.75 85 GLY A O 1
ATOM 647 N N . ASP A 1 86 ? 9.704 6.224 -26.516 1.00 82.44 86 ASP A N 1
ATOM 648 C CA . ASP A 1 86 ? 10.119 5.187 -27.451 1.00 82.44 86 ASP A CA 1
ATOM 649 C C . ASP A 1 86 ? 11.412 4.526 -26.964 1.00 82.44 86 ASP A C 1
ATOM 651 O O . ASP A 1 86 ? 12.453 5.171 -26.839 1.00 82.44 86 ASP A O 1
ATOM 655 N N . LEU A 1 87 ? 11.321 3.234 -26.661 1.00 82.56 87 LEU A N 1
ATOM 656 C CA . LEU A 1 87 ? 12.453 2.395 -26.268 1.00 82.56 87 LEU A CA 1
ATOM 657 C C . LEU A 1 87 ? 12.955 1.540 -27.444 1.00 82.56 87 LEU A C 1
ATOM 659 O O . LEU A 1 87 ? 13.866 0.726 -27.274 1.00 82.56 87 LEU A O 1
ATOM 663 N N . SER A 1 88 ? 12.352 1.682 -28.633 1.00 76.69 88 SER A N 1
ATOM 664 C CA . SER A 1 88 ? 12.753 0.930 -29.815 1.00 76.69 88 SER A CA 1
ATOM 665 C C . SER A 1 88 ? 14.185 1.297 -30.223 1.00 76.69 88 SER A C 1
ATOM 667 O O . SER A 1 88 ? 14.566 2.462 -30.299 1.00 76.69 88 SER A O 1
ATOM 669 N N . GLY A 1 89 ? 15.016 0.272 -30.420 1.00 77.94 89 GLY A N 1
ATOM 670 C CA . GLY A 1 89 ? 16.429 0.434 -30.771 1.00 77.94 89 GLY A CA 1
ATOM 671 C C . GLY A 1 89 ? 17.413 0.477 -29.597 1.00 77.94 89 GLY A C 1
ATOM 672 O O . GLY A 1 89 ? 18.612 0.564 -29.848 1.00 77.94 89 GLY A O 1
ATOM 673 N N . MET A 1 90 ? 16.961 0.374 -28.340 1.00 81.38 90 MET A N 1
ATOM 674 C CA . MET A 1 90 ? 17.883 0.186 -27.212 1.00 81.38 90 MET A CA 1
ATOM 675 C C . MET A 1 90 ? 18.464 -1.235 -27.197 1.00 81.38 90 MET A C 1
ATOM 677 O O . MET A 1 90 ? 17.722 -2.217 -27.283 1.00 81.38 90 MET A O 1
ATOM 681 N N . THR A 1 91 ? 19.787 -1.356 -27.046 1.00 82.62 91 THR A N 1
ATOM 682 C CA . THR A 1 91 ? 20.440 -2.661 -26.848 1.00 82.62 91 THR A CA 1
ATOM 683 C C . THR A 1 91 ? 20.174 -3.197 -25.437 1.00 82.62 91 THR A C 1
ATOM 685 O O . THR A 1 91 ? 19.899 -2.414 -24.521 1.00 82.62 91 THR A O 1
ATOM 688 N N . PRO A 1 92 ? 20.298 -4.517 -25.207 1.00 79.12 92 PRO A N 1
ATOM 689 C CA . PRO A 1 92 ? 20.215 -5.077 -23.861 1.00 79.12 92 PRO A CA 1
ATOM 690 C C . PRO A 1 92 ? 21.154 -4.394 -22.850 1.00 79.12 92 PRO A C 1
ATOM 692 O O . PRO A 1 92 ? 20.723 -4.111 -21.734 1.00 79.12 92 PRO A O 1
ATOM 695 N N . GLU A 1 93 ? 22.391 -4.037 -23.231 1.00 82.25 93 GLU A N 1
ATOM 696 C CA . GLU A 1 93 ? 23.304 -3.333 -22.311 1.00 82.25 93 GLU A CA 1
ATOM 697 C C . GLU A 1 93 ? 22.821 -1.911 -21.980 1.00 82.25 93 GLU A C 1
ATOM 699 O O . GLU A 1 93 ? 22.949 -1.447 -20.842 1.00 82.25 93 GLU A O 1
ATOM 704 N N . GLN A 1 94 ? 22.235 -1.209 -22.957 1.00 85.44 94 GLN A N 1
ATOM 705 C CA . GLN A 1 94 ? 21.641 0.110 -22.731 1.00 85.44 94 GLN A CA 1
ATOM 706 C C . GLN A 1 94 ? 20.427 0.023 -21.804 1.00 85.44 94 GLN A C 1
ATOM 708 O O . GLN A 1 94 ? 20.251 0.892 -20.951 1.00 85.44 94 GLN A O 1
ATOM 713 N N . MET A 1 95 ? 19.619 -1.032 -21.929 1.00 86.06 95 MET A N 1
ATOM 714 C CA . MET A 1 95 ? 18.485 -1.274 -21.039 1.00 86.06 95 MET A CA 1
ATOM 715 C C . MET A 1 95 ? 18.944 -1.495 -19.594 1.00 86.06 95 MET A C 1
ATOM 717 O O . MET A 1 95 ? 18.402 -0.870 -18.686 1.00 86.06 95 MET A O 1
ATOM 721 N N . GLU A 1 96 ? 19.972 -2.315 -19.368 1.00 85.94 96 GLU A N 1
ATOM 722 C CA . GLU A 1 96 ? 20.524 -2.539 -18.022 1.00 85.94 96 GLU A CA 1
ATOM 723 C C . GLU A 1 96 ? 21.144 -1.269 -17.422 1.00 85.94 96 GLU A C 1
ATOM 725 O O . GLU A 1 96 ? 21.005 -1.016 -16.225 1.00 85.94 96 GLU A O 1
ATOM 730 N N . THR A 1 97 ? 21.772 -0.437 -18.256 1.00 89.12 97 THR A N 1
ATOM 731 C CA . THR A 1 97 ? 22.376 0.832 -17.824 1.00 89.12 97 THR A CA 1
ATOM 732 C C . THR A 1 97 ? 21.320 1.887 -17.473 1.00 89.12 97 THR A C 1
ATOM 734 O O . THR A 1 97 ? 21.452 2.583 -16.467 1.00 89.12 97 THR A O 1
ATOM 737 N N . ASN A 1 98 ? 20.263 2.014 -18.284 1.00 89.19 98 ASN A N 1
ATOM 738 C CA . ASN A 1 98 ? 19.204 3.012 -18.090 1.00 89.19 98 ASN A CA 1
ATOM 739 C C . ASN A 1 98 ? 18.185 2.608 -17.012 1.00 89.19 98 ASN A C 1
ATOM 741 O O . ASN A 1 98 ? 17.577 3.475 -16.381 1.00 89.19 98 ASN A O 1
ATOM 745 N N . PHE A 1 99 ? 18.008 1.305 -16.778 1.00 92.56 99 PHE A N 1
ATOM 746 C CA . PHE A 1 99 ? 17.046 0.756 -15.820 1.00 92.56 99 PHE A CA 1
ATOM 747 C C . PHE A 1 99 ? 17.742 -0.156 -14.795 1.00 92.56 99 PHE A C 1
ATOM 749 O O . PHE A 1 99 ? 17.508 -1.368 -14.770 1.00 92.56 99 PHE A O 1
ATOM 756 N N . PRO A 1 100 ? 18.592 0.414 -13.919 1.00 92.19 100 PRO A N 1
ATOM 757 C CA . PRO A 1 100 ? 19.395 -0.354 -12.974 1.00 92.19 100 PRO A CA 1
ATOM 758 C C . PRO A 1 100 ? 18.545 -0.970 -11.855 1.00 92.19 100 PRO A C 1
ATOM 760 O O . PRO A 1 100 ? 17.645 -0.329 -11.289 1.00 92.19 100 PRO A O 1
ATOM 763 N N . ARG A 1 101 ? 18.864 -2.215 -11.484 1.00 92.81 101 ARG A N 1
ATOM 764 C CA . ARG A 1 101 ? 18.134 -2.976 -10.453 1.00 92.81 101 ARG A CA 1
ATOM 765 C C . ARG A 1 101 ? 18.214 -2.328 -9.077 1.00 92.81 101 ARG A C 1
ATOM 767 O O . ARG A 1 101 ? 17.260 -2.399 -8.307 1.00 92.81 101 ARG A O 1
ATOM 774 N N . GLU A 1 102 ? 19.313 -1.643 -8.792 1.00 92.19 102 GLU A N 1
ATOM 775 C CA . GLU A 1 102 ? 19.569 -0.913 -7.548 1.00 92.19 102 GLU A CA 1
ATOM 776 C C . GLU A 1 102 ? 18.574 0.235 -7.349 1.00 92.19 102 GLU A C 1
ATOM 778 O O . GLU A 1 102 ? 18.289 0.627 -6.221 1.00 92.19 102 GLU A O 1
ATOM 783 N N . GLN A 1 103 ? 18.000 0.750 -8.440 1.00 92.88 103 GLN A N 1
ATOM 784 C CA . GLN A 1 103 ? 16.940 1.750 -8.394 1.00 92.88 103 GLN A CA 1
ATOM 785 C C . GLN A 1 103 ? 15.541 1.114 -8.386 1.00 92.88 103 GLN A C 1
ATOM 787 O O . GLN A 1 103 ? 14.553 1.828 -8.538 1.00 92.88 103 GLN A O 1
ATOM 792 N N . GLY A 1 104 ? 15.418 -0.205 -8.239 1.00 93.62 104 GLY A N 1
ATOM 793 C CA . GLY A 1 104 ? 14.136 -0.911 -8.221 1.00 93.62 104 GLY A CA 1
ATOM 794 C C . GLY A 1 104 ? 13.575 -1.233 -9.606 1.00 93.62 104 GLY A C 1
ATOM 795 O O . GLY A 1 104 ? 12.379 -1.478 -9.726 1.00 93.62 104 GLY A O 1
ATOM 796 N N . TRP A 1 105 ? 14.393 -1.217 -10.657 1.00 95.81 105 TRP A N 1
ATOM 797 C CA . TRP A 1 105 ? 13.970 -1.689 -11.974 1.00 95.81 105 TRP A CA 1
ATOM 798 C C . TRP A 1 105 ? 14.146 -3.203 -12.118 1.00 95.81 105 TRP A C 1
ATOM 800 O O . TRP A 1 105 ? 15.080 -3.800 -11.590 1.00 95.81 105 TRP A O 1
ATOM 810 N N . GLU A 1 106 ? 13.250 -3.831 -12.865 1.00 94.25 106 GLU A N 1
ATOM 811 C CA . GLU A 1 106 ? 13.329 -5.235 -13.241 1.00 94.25 106 GLU A CA 1
ATOM 812 C C . GLU A 1 106 ? 12.955 -5.379 -14.711 1.00 94.25 106 GLU A C 1
ATOM 814 O O . GLU A 1 106 ? 11.930 -4.861 -15.149 1.00 94.25 106 GLU A O 1
ATOM 819 N N . ILE A 1 107 ? 13.791 -6.077 -15.471 1.00 91.31 107 ILE A N 1
ATOM 820 C CA . ILE A 1 107 ? 13.572 -6.322 -16.893 1.00 91.31 107 ILE A CA 1
ATOM 821 C C . ILE A 1 107 ? 13.313 -7.815 -17.064 1.00 91.31 107 ILE A C 1
ATOM 823 O O . ILE A 1 107 ? 14.144 -8.640 -16.680 1.00 91.31 107 ILE A O 1
ATOM 827 N N . ALA A 1 108 ? 12.160 -8.149 -17.635 1.00 90.19 108 ALA A N 1
ATOM 828 C CA . ALA A 1 108 ? 11.794 -9.507 -18.002 1.00 90.19 108 ALA A CA 1
ATOM 829 C C . ALA A 1 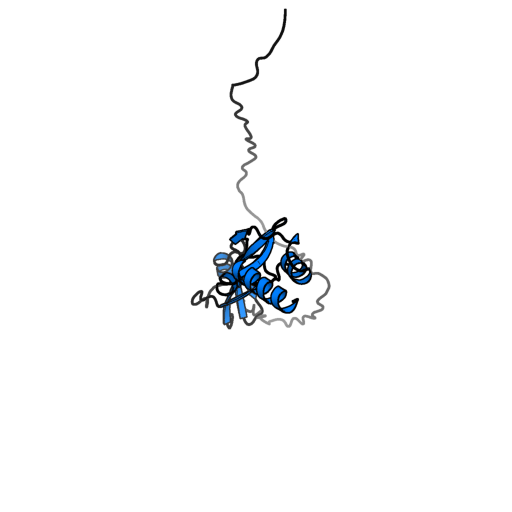108 ? 11.692 -9.616 -19.525 1.00 90.19 108 ALA A C 1
ATOM 831 O O . ALA A 1 108 ? 10.978 -8.845 -20.166 1.00 90.19 108 ALA A O 1
ATOM 832 N N . ASP A 1 109 ? 12.399 -10.591 -20.087 1.00 86.69 109 ASP A N 1
ATOM 833 C CA . ASP A 1 109 ? 12.409 -10.900 -21.514 1.00 86.69 109 ASP A CA 1
ATOM 834 C C . ASP A 1 109 ? 11.756 -12.269 -21.731 1.00 86.69 109 ASP A C 1
ATOM 836 O O . ASP A 1 109 ? 12.186 -13.267 -21.147 1.00 86.69 109 ASP A O 1
ATOM 840 N N . ASN A 1 110 ? 10.701 -12.314 -22.544 1.00 83.75 110 ASN A N 1
ATOM 841 C CA . ASN A 1 110 ? 10.015 -13.552 -22.917 1.00 83.75 110 ASN A CA 1
ATOM 842 C C . ASN A 1 110 ? 10.199 -13.927 -24.403 1.00 83.75 110 ASN A C 1
ATOM 844 O O . ASN A 1 110 ? 9.506 -14.814 -24.898 1.00 83.75 110 ASN A O 1
ATOM 848 N N . GLY A 1 111 ? 11.107 -13.258 -25.119 1.00 78.31 111 GLY A N 1
ATOM 849 C CA . GLY A 1 111 ? 11.409 -13.471 -26.537 1.00 78.31 111 GLY A CA 1
ATOM 850 C C . GLY A 1 111 ? 10.546 -12.661 -27.510 1.00 78.31 111 GLY A C 1
ATOM 851 O O . GLY A 1 111 ? 11.033 -12.275 -28.569 1.00 78.31 111 GLY A O 1
ATOM 852 N N . GLU A 1 112 ? 9.292 -12.350 -27.170 1.00 79.75 112 GLU A N 1
ATOM 853 C CA . GLU A 1 112 ? 8.409 -11.525 -28.018 1.00 79.75 112 GLU A CA 1
ATOM 854 C C . GLU A 1 112 ? 8.244 -10.096 -27.490 1.00 79.75 112 GLU A C 1
ATOM 856 O O . GLU A 1 112 ? 8.059 -9.145 -28.258 1.00 79.75 112 GLU A O 1
ATOM 861 N N . LYS A 1 113 ? 8.315 -9.949 -26.170 1.00 85.31 113 LYS A N 1
ATOM 862 C CA . LYS A 1 113 ? 8.038 -8.727 -25.438 1.00 85.31 113 LYS A CA 1
ATOM 863 C C . LYS A 1 113 ? 9.057 -8.539 -24.328 1.00 85.31 113 LYS A C 1
ATOM 865 O O . LYS A 1 113 ? 9.305 -9.437 -23.523 1.00 85.31 113 LYS A O 1
ATOM 870 N N . LEU A 1 114 ? 9.580 -7.325 -24.256 1.00 87.50 114 LEU A N 1
ATOM 871 C CA . LEU A 1 114 ? 10.384 -6.881 -23.133 1.00 87.50 114 LEU A CA 1
ATOM 872 C C . LEU A 1 114 ? 9.476 -6.137 -22.151 1.00 87.50 114 LEU A C 1
ATOM 874 O O . LEU A 1 114 ? 8.800 -5.181 -22.532 1.00 87.50 114 LEU A O 1
ATOM 878 N N . VAL A 1 115 ? 9.431 -6.580 -20.897 1.00 91.31 115 VAL A N 1
ATOM 879 C CA . VAL A 1 115 ? 8.647 -5.936 -19.838 1.00 91.31 115 VAL A CA 1
ATOM 880 C C . VAL A 1 115 ? 9.595 -5.289 -18.842 1.00 91.31 115 VAL A C 1
ATOM 882 O O . VAL A 1 115 ? 10.322 -5.973 -18.122 1.00 91.31 115 VAL A O 1
ATOM 885 N N . VAL A 1 116 ? 9.556 -3.964 -18.780 1.00 93.38 116 VAL A N 1
ATOM 886 C CA . VAL A 1 116 ? 10.333 -3.143 -17.853 1.00 93.38 116 VAL A CA 1
ATOM 887 C C . VAL A 1 116 ? 9.427 -2.758 -16.686 1.00 93.38 116 VAL A C 1
ATOM 889 O O . VAL A 1 116 ? 8.431 -2.063 -16.853 1.00 93.38 116 VAL A O 1
ATOM 892 N N . THR A 1 117 ? 9.739 -3.228 -15.486 1.00 96.19 117 THR A N 1
ATOM 893 C CA . THR A 1 117 ? 8.935 -2.992 -14.282 1.00 96.19 117 THR A CA 1
ATOM 894 C C . THR A 1 117 ? 9.700 -2.109 -13.303 1.00 96.19 117 THR A C 1
ATOM 896 O O . THR A 1 117 ? 10.784 -2.477 -12.859 1.00 96.19 117 THR A O 1
ATOM 899 N N . LYS A 1 118 ? 9.131 -0.965 -12.916 1.00 96.94 118 LYS A N 1
ATOM 900 C CA . LYS A 1 118 ? 9.603 -0.154 -11.790 1.00 96.94 118 LYS A CA 1
ATOM 901 C C . LYS A 1 118 ? 8.908 -0.599 -10.510 1.00 96.94 118 LYS A C 1
ATOM 903 O O . LYS A 1 118 ? 7.722 -0.343 -10.342 1.00 96.94 118 LYS A O 1
ATOM 908 N N . LYS A 1 119 ? 9.629 -1.211 -9.578 1.00 97.12 119 LYS A N 1
ATOM 909 C CA . LYS A 1 119 ? 9.128 -1.475 -8.225 1.00 97.12 119 LYS A CA 1
ATOM 910 C C . LYS A 1 119 ? 9.149 -0.186 -7.409 1.00 97.12 119 LYS A C 1
ATOM 912 O O . LYS A 1 119 ? 10.190 0.457 -7.277 1.00 97.12 119 LYS A O 1
ATOM 917 N N . ILE A 1 120 ? 7.997 0.179 -6.861 1.00 96.31 120 ILE A N 1
ATOM 918 C CA . ILE A 1 120 ? 7.806 1.354 -6.013 1.00 96.31 120 ILE A CA 1
ATOM 919 C C . ILE A 1 120 ? 7.291 0.862 -4.665 1.00 96.31 120 ILE A C 1
ATOM 921 O O . ILE A 1 120 ? 6.219 0.263 -4.594 1.00 96.31 120 ILE A O 1
ATOM 925 N N . ASN A 1 121 ? 8.043 1.126 -3.595 1.00 95.31 121 ASN A N 1
ATOM 926 C CA . ASN A 1 121 ? 7.637 0.761 -2.238 1.00 95.31 121 ASN A CA 1
ATOM 927 C C . ASN A 1 121 ? 6.620 1.754 -1.661 1.00 95.31 121 ASN A C 1
ATOM 929 O O . ASN A 1 121 ? 6.926 2.524 -0.754 1.00 95.31 121 ASN A O 1
ATOM 933 N N . ALA A 1 122 ? 5.432 1.775 -2.259 1.00 95.69 122 ALA A N 1
ATOM 934 C CA . ALA A 1 122 ? 4.316 2.632 -1.888 1.00 95.69 122 ALA A CA 1
ATOM 935 C C . ALA A 1 122 ? 2.983 1.978 -2.289 1.00 95.69 122 ALA A C 1
ATOM 937 O O . ALA A 1 122 ? 2.961 0.943 -2.959 1.00 95.69 122 ALA A O 1
ATOM 938 N N . LEU A 1 123 ? 1.880 2.604 -1.877 1.00 96.25 123 LEU A N 1
ATOM 939 C CA . LEU A 1 123 ? 0.542 2.350 -2.414 1.00 96.25 123 LEU A CA 1
ATOM 940 C C . LEU A 1 123 ? 0.381 3.050 -3.770 1.00 96.25 123 LEU A C 1
ATOM 942 O O . LEU A 1 123 ? 1.031 4.069 -4.014 1.00 96.25 123 LEU A O 1
ATOM 946 N N . CYS A 1 124 ? -0.500 2.535 -4.628 1.00 96.12 124 CYS A N 1
ATOM 947 C CA . CYS A 1 124 ? -0.895 3.249 -5.844 1.00 96.12 124 CYS A CA 1
ATOM 948 C C . CYS A 1 124 ? -1.740 4.494 -5.501 1.00 96.12 124 CYS A C 1
ATOM 950 O O . CYS A 1 124 ? -2.343 4.532 -4.425 1.00 96.12 124 CYS A O 1
ATOM 952 N N . PRO A 1 125 ? -1.848 5.494 -6.397 1.00 94.81 125 PRO A N 1
ATOM 953 C CA . PRO A 1 125 ? -2.591 6.734 -6.140 1.00 94.81 125 PRO A CA 1
ATOM 954 C C . PRO A 1 125 ? -4.063 6.541 -5.745 1.00 94.81 125 PRO A C 1
ATOM 956 O O . PRO A 1 125 ? -4.650 7.406 -5.089 1.00 94.81 125 PRO A O 1
ATOM 959 N N . GLU A 1 126 ? -4.682 5.433 -6.157 1.00 94.94 126 GLU A N 1
ATOM 960 C CA . GLU A 1 126 ? -6.054 5.090 -5.777 1.00 94.94 126 GLU A CA 1
ATOM 961 C C . GLU A 1 126 ? -6.136 4.572 -4.338 1.00 94.94 126 GLU A C 1
ATOM 963 O O . GLU A 1 126 ? -6.927 5.073 -3.537 1.00 94.94 126 GLU A O 1
ATOM 968 N N . ASP A 1 127 ? -5.286 3.609 -3.983 1.00 95.31 127 ASP A N 1
ATOM 969 C CA . ASP A 1 127 ? -5.237 3.030 -2.639 1.00 95.31 127 ASP A CA 1
ATOM 970 C C . ASP A 1 127 ? -4.665 4.000 -1.611 1.00 95.31 127 ASP A C 1
ATOM 972 O O . ASP A 1 127 ? -5.053 3.977 -0.445 1.00 95.31 127 ASP A O 1
ATOM 976 N N . GLU A 1 128 ? -3.800 4.914 -2.045 1.00 94.75 128 GLU A N 1
ATOM 977 C CA . GLU A 1 128 ? -3.217 5.956 -1.209 1.00 94.75 128 GLU A CA 1
ATOM 978 C C . GLU A 1 128 ? -4.278 6.864 -0.568 1.00 94.75 128 GLU A C 1
ATOM 980 O O . GLU A 1 128 ? -4.038 7.451 0.491 1.00 94.75 128 GLU A O 1
ATOM 985 N N . LYS A 1 129 ? -5.459 6.978 -1.186 1.00 93.94 129 LYS A N 1
ATOM 986 C CA . LYS A 1 129 ? -6.590 7.785 -0.705 1.00 93.94 129 LYS A CA 1
ATOM 987 C C . LYS A 1 129 ? -7.517 7.015 0.233 1.00 93.94 129 LYS A C 1
ATOM 989 O O . LYS A 1 129 ? -8.294 7.640 0.950 1.00 93.94 129 LYS A O 1
ATOM 994 N N . LYS A 1 130 ? -7.431 5.683 0.250 1.00 95.31 130 LYS A N 1
ATOM 995 C CA . LYS A 1 130 ? -8.261 4.826 1.101 1.00 95.31 130 LYS A CA 1
ATOM 996 C C . LYS A 1 130 ? -7.758 4.840 2.536 1.00 95.31 130 LYS A C 1
ATOM 998 O O . LYS A 1 130 ? -6.577 5.086 2.798 1.00 95.31 130 LYS A O 1
ATOM 1003 N N . ARG A 1 131 ? -8.673 4.619 3.465 1.00 95.31 131 ARG A N 1
ATOM 1004 C CA . ARG A 1 131 ? -8.412 4.577 4.898 1.00 95.31 131 ARG A CA 1
ATOM 1005 C C . ARG A 1 131 ? -9.168 3.393 5.464 1.00 95.31 131 ARG A C 1
ATOM 1007 O O . ARG A 1 131 ? -10.280 3.130 5.017 1.00 95.31 131 ARG A O 1
ATOM 1014 N N . HIS A 1 132 ? -8.569 2.733 6.435 1.00 96.00 132 HIS A N 1
ATOM 1015 C CA . HIS A 1 132 ? -9.228 1.710 7.228 1.00 96.00 132 HIS A CA 1
ATOM 1016 C C . HIS A 1 132 ? -8.789 1.858 8.683 1.00 96.00 132 HIS A C 1
ATOM 1018 O O . HIS A 1 132 ? -7.812 2.555 8.984 1.00 96.00 132 HIS A O 1
ATOM 1024 N N . LEU A 1 133 ? -9.503 1.200 9.586 1.00 94.56 133 LEU A N 1
ATOM 1025 C CA . LEU A 1 133 ? -9.136 1.158 10.989 1.00 94.56 133 LEU A CA 1
ATOM 1026 C C . LEU A 1 133 ? -8.353 -0.115 11.293 1.00 94.56 133 LEU A C 1
ATOM 1028 O O . LEU A 1 133 ? -8.654 -1.212 10.813 1.00 94.56 133 LEU A O 1
ATOM 1032 N N . GLY A 1 134 ? -7.346 0.037 12.136 1.00 95.62 134 GLY A N 1
ATOM 1033 C CA . GLY A 1 134 ? -6.564 -1.074 12.640 1.00 95.62 134 GLY A CA 1
ATOM 1034 C C . GLY A 1 134 ? -6.114 -0.845 14.069 1.00 95.62 134 GLY A C 1
ATOM 1035 O O . GLY A 1 134 ? -6.465 0.141 14.716 1.00 95.62 134 GLY A O 1
ATOM 1036 N N . ARG A 1 135 ? -5.337 -1.789 14.582 1.00 96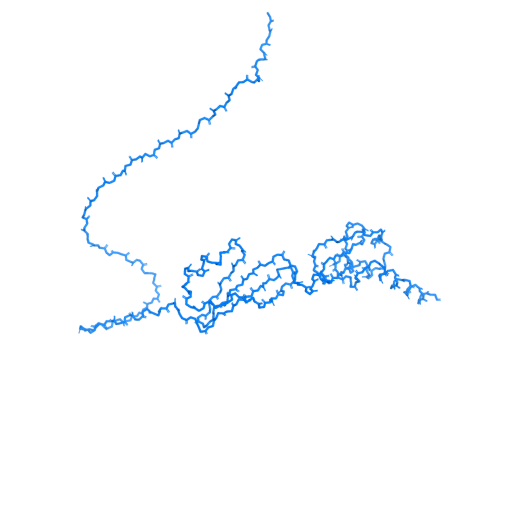.12 135 ARG A N 1
ATOM 1037 C CA . ARG A 1 135 ? -4.806 -1.741 15.939 1.00 96.12 135 ARG A CA 1
ATOM 1038 C C . ARG A 1 135 ? -3.480 -0.993 15.989 1.00 96.12 135 ARG A C 1
ATOM 1040 O O . ARG A 1 135 ? -2.538 -1.348 15.286 1.00 96.12 135 ARG A O 1
ATOM 1047 N N . PHE A 1 136 ? -3.356 -0.083 16.950 1.00 96.12 136 PHE A N 1
ATOM 1048 C CA . PHE A 1 136 ? -2.072 0.435 17.406 1.00 96.12 136 PHE A CA 1
ATOM 1049 C C . PHE A 1 136 ? -1.961 0.332 18.931 1.00 96.12 136 PHE A C 1
ATOM 1051 O O . PHE A 1 136 ? -2.555 1.097 19.690 1.00 96.12 136 PHE A O 1
ATOM 1058 N N . GLY A 1 137 ? -1.199 -0.657 19.404 1.00 94.88 137 GLY A N 1
ATOM 1059 C CA . GLY A 1 137 ? -1.083 -0.935 20.836 1.00 94.88 137 GLY A CA 1
ATOM 1060 C C . GLY A 1 137 ? -2.410 -1.416 21.427 1.00 94.88 137 GLY A C 1
ATOM 1061 O O . GLY A 1 137 ? -2.845 -2.527 21.117 1.00 94.88 137 GLY A O 1
ATOM 1062 N N . GLN A 1 138 ? -3.017 -0.599 22.289 1.00 96.31 138 GLN A N 1
ATOM 1063 C CA . GLN A 1 138 ? -4.331 -0.845 22.901 1.00 96.31 138 GLN A CA 1
ATOM 1064 C C . GLN A 1 138 ? -5.450 0.021 22.304 1.00 96.31 138 GLN A C 1
ATOM 1066 O O . GLN A 1 138 ? -6.596 -0.110 22.721 1.00 96.31 138 GLN A O 1
ATOM 1071 N N . TYR A 1 139 ? -5.125 0.871 21.328 1.00 95.75 139 TYR A N 1
ATOM 1072 C CA . TYR A 1 139 ? -6.049 1.827 20.726 1.00 95.75 139 TYR A CA 1
ATOM 1073 C C . TYR A 1 139 ? -6.300 1.526 19.253 1.00 95.75 139 TYR A C 1
ATOM 1075 O O . TYR A 1 139 ? -5.510 0.844 18.586 1.00 95.75 139 TYR A O 1
ATOM 1083 N N . VAL A 1 140 ? -7.408 2.053 18.746 1.00 95.06 140 VAL A N 1
ATOM 1084 C CA . VAL A 1 140 ? -7.734 2.040 17.323 1.00 95.06 140 VAL A CA 1
ATOM 1085 C C . VAL A 1 140 ? -6.940 3.144 16.622 1.00 95.06 140 VAL A C 1
ATOM 1087 O O . VAL A 1 140 ? -6.778 4.245 17.146 1.00 95.06 140 VAL A O 1
ATOM 1090 N N . ALA A 1 141 ? -6.433 2.859 15.430 1.00 96.50 141 ALA A N 1
ATOM 1091 C CA . ALA A 1 141 ? -5.704 3.805 14.600 1.00 96.50 141 ALA A CA 1
ATOM 1092 C C . ALA A 1 141 ? -6.291 3.857 13.191 1.00 96.50 141 ALA A C 1
ATOM 1094 O O . ALA A 1 141 ? -6.762 2.849 12.663 1.00 96.50 141 ALA A O 1
ATOM 1095 N N . VAL A 1 142 ? -6.216 5.035 12.575 1.0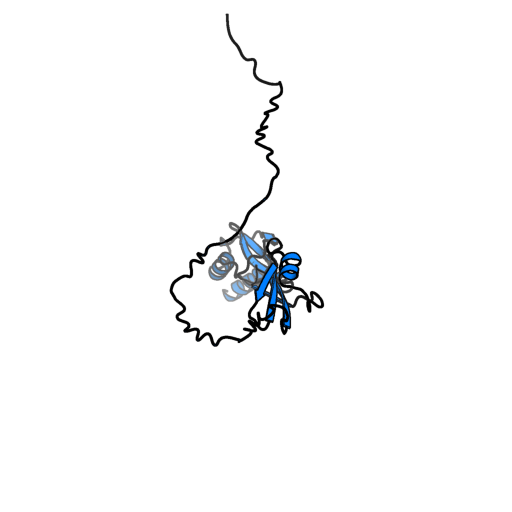0 95.31 142 VAL A N 1
ATOM 1096 C CA . VAL A 1 142 ? -6.523 5.247 11.162 1.00 95.31 142 VAL A CA 1
ATOM 1097 C C . VAL A 1 142 ? -5.274 4.923 10.353 1.00 95.31 142 VAL A C 1
ATOM 1099 O O . VAL A 1 142 ? -4.232 5.570 10.499 1.00 95.31 142 VAL A O 1
ATOM 1102 N N . ILE A 1 143 ? -5.385 3.926 9.484 1.00 96.25 143 ILE A N 1
ATOM 1103 C CA . ILE A 1 143 ? -4.295 3.423 8.654 1.00 96.25 143 ILE A CA 1
ATOM 1104 C C . ILE A 1 143 ? -4.545 3.826 7.201 1.00 96.25 143 ILE A C 1
ATOM 1106 O O . ILE A 1 143 ? -5.672 3.834 6.695 1.00 96.25 143 ILE A O 1
ATOM 1110 N N . LYS A 1 144 ? -3.467 4.205 6.521 1.00 96.19 144 LYS A N 1
ATOM 1111 C CA . LYS A 1 144 ? -3.456 4.527 5.099 1.00 96.19 144 LYS A CA 1
ATOM 1112 C C . LYS A 1 144 ? -3.559 3.245 4.271 1.00 96.19 144 LYS A C 1
ATOM 1114 O O . LYS A 1 144 ? -2.788 2.321 4.488 1.00 96.19 144 LYS A O 1
ATOM 1119 N N . GLY A 1 145 ? -4.434 3.225 3.272 1.00 95.94 145 GLY A N 1
ATOM 1120 C CA . 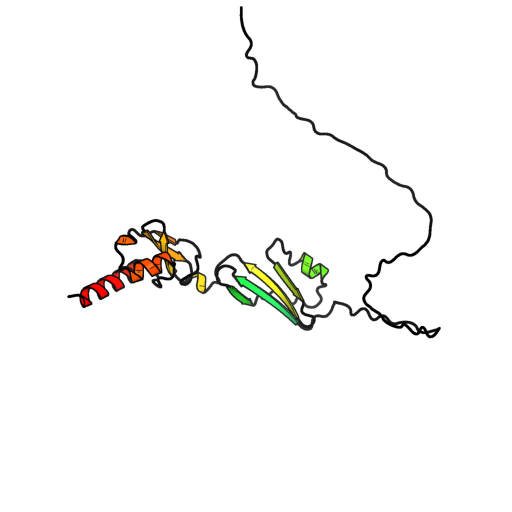GLY A 1 145 ? -4.619 2.077 2.383 1.00 95.94 145 GLY A CA 1
ATOM 1121 C C . GLY A 1 145 ? -5.966 1.374 2.568 1.00 95.94 145 GLY A C 1
ATOM 1122 O O . GLY A 1 145 ? -6.739 1.736 3.460 1.00 95.94 145 GLY A O 1
ATOM 1123 N N . PRO A 1 146 ? -6.281 0.400 1.697 1.00 96.00 146 PRO A N 1
ATOM 1124 C CA . PRO A 1 146 ? -7.467 -0.438 1.828 1.00 96.00 146 PRO A CA 1
ATOM 1125 C C . PRO A 1 146 ? -7.355 -1.399 3.027 1.00 96.00 146 PRO A C 1
ATOM 1127 O O . PRO A 1 146 ? -6.242 -1.667 3.488 1.00 96.00 146 PRO A O 1
ATOM 1130 N N . PRO A 1 147 ? -8.485 -1.964 3.492 1.00 95.94 147 PRO A N 1
ATOM 1131 C CA . PRO A 1 147 ? -8.494 -2.987 4.534 1.00 95.94 147 PRO A CA 1
ATOM 1132 C C . PRO A 1 147 ? -7.504 -4.125 4.248 1.00 95.94 147 PRO A C 1
ATOM 1134 O O . PRO A 1 147 ? -7.484 -4.699 3.159 1.00 95.94 147 PRO A O 1
ATOM 1137 N N . GLY A 1 148 ? -6.687 -4.459 5.244 1.00 94.06 148 GLY A N 1
ATOM 1138 C CA . GLY A 1 148 ? -5.680 -5.517 5.193 1.00 94.06 148 GLY A CA 1
ATOM 1139 C C . GLY A 1 148 ? -4.315 -5.085 4.654 1.00 94.06 148 GLY A C 1
ATOM 1140 O O . GLY A 1 148 ? -3.404 -5.911 4.626 1.00 94.06 148 GLY A O 1
ATOM 1141 N N . ILE A 1 149 ? -4.148 -3.822 4.245 1.00 94.75 149 ILE A N 1
ATOM 1142 C CA . ILE A 1 149 ? -2.877 -3.298 3.731 1.00 94.75 149 ILE A CA 1
ATOM 1143 C C . ILE A 1 149 ? -2.383 -2.152 4.605 1.00 94.75 149 ILE A C 1
ATOM 1145 O O . ILE A 1 149 ? -2.949 -1.065 4.584 1.00 94.75 149 ILE A O 1
ATOM 1149 N N . ASP A 1 150 ? -1.268 -2.362 5.302 1.00 94.00 150 ASP A N 1
ATOM 1150 C CA . ASP A 1 150 ? -0.636 -1.319 6.110 1.00 94.00 150 ASP A CA 1
ATOM 1151 C C . ASP A 1 150 ? 0.199 -0.362 5.241 1.00 94.00 150 ASP A C 1
ATOM 1153 O O . ASP A 1 150 ? 1.351 -0.630 4.893 1.00 94.00 150 ASP A O 1
ATOM 1157 N N . GLY A 1 151 ? -0.400 0.769 4.868 1.00 93.12 151 GLY A N 1
ATOM 1158 C CA . GLY A 1 151 ? 0.280 1.887 4.212 1.00 93.12 151 GLY A CA 1
ATOM 1159 C C . GLY A 1 151 ? 0.846 2.933 5.175 1.00 93.12 151 GLY A C 1
ATOM 1160 O O . GLY A 1 151 ? 1.264 4.002 4.717 1.00 93.12 151 GLY A O 1
ATOM 1161 N N . GLY A 1 152 ? 0.836 2.661 6.482 1.00 94.62 152 GLY A N 1
ATOM 1162 C CA . GLY A 1 152 ? 1.289 3.556 7.539 1.00 94.62 152 GLY A CA 1
ATOM 1163 C C . GLY A 1 152 ? 0.151 4.205 8.331 1.00 94.62 152 GLY A C 1
ATOM 1164 O O . GLY A 1 152 ? -0.941 4.465 7.822 1.00 94.62 152 GLY A O 1
ATOM 1165 N N . ILE A 1 153 ? 0.441 4.501 9.597 1.00 96.06 153 ILE A N 1
ATOM 1166 C CA . ILE A 1 153 ? -0.496 5.124 10.536 1.00 96.06 153 ILE A CA 1
ATOM 1167 C C . ILE A 1 153 ? -0.599 6.617 10.249 1.00 96.06 153 ILE A C 1
ATOM 1169 O O . ILE A 1 153 ? 0.409 7.317 10.153 1.00 96.06 153 ILE A O 1
ATOM 1173 N N . ILE A 1 154 ? -1.832 7.097 10.146 1.00 95.00 154 ILE A N 1
ATOM 1174 C CA . ILE A 1 154 ? -2.144 8.516 9.968 1.00 95.00 154 ILE A CA 1
ATOM 1175 C C . ILE A 1 154 ? -2.482 9.144 11.311 1.00 95.00 154 ILE A C 1
ATOM 1177 O O . ILE A 1 154 ? -2.018 10.239 11.616 1.00 95.00 154 ILE A O 1
ATOM 1181 N N . GLU A 1 155 ? -3.277 8.438 12.109 1.00 94.69 155 GLU A N 1
ATOM 1182 C CA . GLU A 1 155 ? -3.797 8.936 13.372 1.00 94.69 155 GLU A CA 1
ATOM 1183 C C . GLU A 1 155 ? -3.997 7.778 14.345 1.00 94.69 155 GLU A C 1
ATOM 1185 O O . GLU A 1 155 ? -4.417 6.690 13.951 1.00 94.69 155 GLU A O 1
ATOM 1190 N N . VAL A 1 156 ? -3.703 8.019 15.619 1.00 96.25 156 VAL A N 1
ATOM 1191 C CA . VAL A 1 156 ? -4.043 7.112 16.717 1.00 96.25 156 VAL A CA 1
ATOM 1192 C C . VAL A 1 156 ? -5.184 7.760 17.484 1.00 96.25 156 VAL A C 1
ATOM 1194 O O . VAL A 1 156 ? -5.052 8.899 17.925 1.00 96.25 156 VAL A O 1
ATOM 1197 N N . THR A 1 157 ? -6.290 7.040 17.613 1.00 93.44 157 THR A N 1
ATOM 1198 C CA . THR A 1 157 ? -7.486 7.511 18.316 1.00 93.44 157 THR A CA 1
ATOM 1199 C C . THR A 1 157 ? -7.376 7.222 19.814 1.00 93.44 157 THR A C 1
ATOM 1201 O O . THR A 1 157 ? -6.496 6.481 20.256 1.00 93.44 157 THR A O 1
ATOM 1204 N N . ASP A 1 158 ? -8.287 7.784 20.597 1.00 93.81 158 ASP A N 1
ATOM 1205 C CA . ASP A 1 158 ? -8.486 7.485 22.017 1.00 93.81 158 ASP A CA 1
ATOM 1206 C C . ASP A 1 158 ? -9.438 6.298 22.261 1.00 93.81 158 ASP A C 1
ATOM 1208 O O . ASP A 1 158 ? -9.619 5.877 23.403 1.00 93.81 158 ASP A O 1
ATOM 1212 N N . ILE A 1 159 ? -10.002 5.711 21.200 1.00 92.06 159 ILE A N 1
ATOM 1213 C CA . ILE A 1 159 ? -10.884 4.546 21.286 1.00 92.06 159 ILE A CA 1
ATOM 1214 C C . ILE A 1 159 ? -10.048 3.318 21.651 1.00 92.06 159 ILE A C 1
ATOM 1216 O O . ILE A 1 159 ? -9.190 2.869 20.883 1.00 92.06 159 ILE A O 1
ATOM 1220 N N . GLU A 1 160 ? -10.305 2.749 22.826 1.00 94.62 160 GLU A N 1
ATOM 1221 C CA . GLU A 1 160 ? -9.676 1.501 23.247 1.00 94.62 160 GLU A CA 1
ATOM 1222 C C . GLU A 1 160 ? -10.201 0.308 22.438 1.00 94.62 160 GLU A C 1
ATOM 1224 O O . GLU A 1 160 ? -11.395 0.160 22.201 1.00 94.62 160 GLU A O 1
ATOM 1229 N N . LEU A 1 161 ? -9.329 -0.639 22.085 1.00 93.12 161 LEU A N 1
ATOM 1230 C CA . LEU A 1 161 ? -9.778 -1.890 21.461 1.00 93.12 161 LEU A CA 1
ATOM 1231 C C . LEU A 1 161 ? -10.728 -2.685 22.366 1.00 93.12 161 LEU A C 1
ATOM 1233 O O . LEU A 1 161 ? -11.562 -3.435 21.864 1.00 93.12 161 LEU A O 1
ATOM 1237 N N . SER A 1 162 ? -10.576 -2.565 23.687 1.00 93.25 162 SER A N 1
ATOM 1238 C CA . SER A 1 162 ? -11.413 -3.227 24.692 1.00 93.25 162 SER A CA 1
ATOM 1239 C C . SER A 1 162 ? -12.852 -2.734 24.706 1.00 93.25 162 SER A C 1
ATOM 1241 O O . SER A 1 162 ? -13.715 -3.507 25.118 1.00 93.25 162 SER A O 1
ATOM 1243 N N . SER A 1 163 ? -13.110 -1.493 24.282 1.00 91.19 163 SER A N 1
ATOM 1244 C CA . SER A 1 163 ? -14.462 -0.931 24.257 1.00 91.19 163 SER A CA 1
ATOM 1245 C C . SER A 1 163 ? -15.249 -1.333 23.010 1.00 91.19 163 SER A C 1
ATOM 1247 O O . SER A 1 163 ? -16.469 -1.207 23.003 1.00 91.19 163 SER A O 1
ATOM 1249 N N . LEU A 1 164 ? -14.583 -1.848 21.971 1.00 91.38 164 LEU A N 1
ATOM 1250 C CA . LEU A 1 164 ? -15.256 -2.296 20.757 1.00 91.38 164 LEU A CA 1
ATOM 1251 C C . LEU A 1 164 ? -15.999 -3.627 20.963 1.00 91.38 164 LEU A C 1
ATOM 1253 O O . LEU A 1 164 ? -15.473 -4.530 21.629 1.00 91.38 164 LEU A O 1
ATOM 1257 N N . PRO A 1 165 ? -17.151 -3.817 20.290 1.00 92.38 165 PRO A N 1
ATOM 1258 C CA . PRO A 1 165 ? -17.780 -5.122 20.145 1.00 92.38 165 PRO A CA 1
ATOM 1259 C C . PRO A 1 165 ? -16.789 -6.162 19.623 1.00 92.38 165 PRO A C 1
ATOM 1261 O O . PRO A 1 165 ? -15.890 -5.855 18.833 1.00 92.38 165 PRO A O 1
ATOM 1264 N N . GLU A 1 166 ? -16.960 -7.415 20.044 1.00 92.38 166 GLU A N 1
ATOM 1265 C CA . GLU A 1 166 ? -15.981 -8.476 19.797 1.00 92.38 166 GLU A CA 1
ATOM 1266 C C . GLU A 1 166 ? -15.621 -8.630 18.309 1.00 92.38 166 GLU A C 1
ATOM 1268 O O . GLU A 1 166 ? -14.447 -8.811 17.973 1.00 92.38 166 GLU A O 1
ATOM 1273 N N . ASP A 1 167 ? -16.606 -8.509 17.421 1.00 91.44 167 ASP A N 1
ATOM 1274 C CA . ASP A 1 167 ? -16.409 -8.637 15.977 1.00 91.44 167 ASP A CA 1
ATOM 1275 C C . ASP A 1 167 ? -15.608 -7.475 15.386 1.00 91.44 167 ASP A C 1
ATOM 1277 O O . ASP A 1 167 ? -14.732 -7.694 14.545 1.00 91.44 167 ASP A O 1
ATOM 1281 N N . PHE A 1 168 ? -15.851 -6.245 15.843 1.00 93.19 168 PHE A N 1
ATOM 1282 C CA . PHE A 1 168 ? -15.104 -5.068 15.391 1.00 93.19 168 PHE A CA 1
ATOM 1283 C C . PHE A 1 168 ? -13.688 -5.075 15.945 1.00 93.19 168 PHE A C 1
ATOM 1285 O O . PHE A 1 168 ? -12.740 -4.815 15.205 1.00 93.19 168 PHE A O 1
ATOM 1292 N N . ARG A 1 169 ? -13.516 -5.479 17.208 1.00 94.38 169 ARG A N 1
ATOM 1293 C CA . ARG A 1 169 ? -12.197 -5.679 17.809 1.00 94.38 169 ARG A CA 1
ATOM 1294 C C . ARG A 1 169 ? -11.363 -6.672 16.999 1.00 94.38 169 ARG A C 1
ATOM 1296 O O . ARG A 1 169 ? -10.242 -6.350 16.619 1.00 94.38 169 ARG A O 1
ATOM 1303 N N . LYS A 1 170 ? -11.920 -7.841 16.655 1.00 95.50 170 LYS A N 1
ATOM 1304 C CA . LYS A 1 170 ? -11.234 -8.853 15.824 1.00 95.50 170 LYS A CA 1
ATOM 1305 C C . LYS A 1 170 ? -10.857 -8.322 14.439 1.00 95.50 170 LYS A C 1
ATOM 1307 O O . LYS A 1 170 ? -9.821 -8.709 13.900 1.00 95.50 170 LYS A O 1
ATOM 1312 N N . GLN A 1 171 ? -11.693 -7.476 13.841 1.00 95.12 171 GLN A N 1
ATOM 1313 C CA . GLN A 1 171 ? -11.406 -6.855 12.546 1.00 95.12 171 GLN A CA 1
ATOM 1314 C C . GLN A 1 171 ? -10.310 -5.787 12.652 1.00 95.12 171 GLN A C 1
ATOM 1316 O O . GLN A 1 171 ? -9.389 -5.792 11.837 1.00 95.12 171 GLN A O 1
ATOM 1321 N N . ALA A 1 172 ? -10.350 -4.933 13.679 1.00 93.69 172 ALA A N 1
ATOM 1322 C CA . ALA A 1 172 ? -9.321 -3.926 13.937 1.00 93.69 172 ALA A CA 1
ATOM 1323 C C . ALA A 1 172 ? -7.958 -4.573 14.231 1.00 93.69 172 ALA A C 1
ATOM 1325 O O . ALA A 1 172 ? -6.934 -4.135 13.713 1.00 93.69 172 ALA A O 1
ATOM 1326 N N . GLU A 1 173 ? -7.930 -5.669 14.994 1.00 94.62 173 GLU A N 1
ATOM 1327 C CA . GLU A 1 173 ? -6.708 -6.444 15.253 1.00 94.62 173 GLU A CA 1
ATOM 1328 C C . GLU A 1 173 ? -6.072 -7.008 13.982 1.00 94.62 173 GLU A C 1
ATOM 1330 O O . GLU A 1 173 ? -4.850 -7.108 13.896 1.00 94.62 173 GLU A O 1
ATOM 1335 N N . LYS A 1 174 ? -6.896 -7.360 12.994 1.00 95.12 174 LYS A N 1
ATOM 1336 C CA . LYS A 1 174 ? -6.447 -7.834 11.682 1.00 95.12 174 LYS A CA 1
ATOM 1337 C C . LYS A 1 174 ? -6.170 -6.697 10.694 1.00 95.12 174 LYS A C 1
ATOM 1339 O O . LYS A 1 174 ? -5.719 -6.981 9.590 1.00 95.12 174 LYS A O 1
ATOM 1344 N N . GLY A 1 175 ? -6.465 -5.446 11.057 1.00 93.69 175 GLY A N 1
ATOM 1345 C CA . GLY A 1 175 ? -6.374 -4.295 10.156 1.00 93.69 175 GLY A CA 1
ATOM 1346 C C . GLY A 1 175 ? -7.342 -4.372 8.975 1.00 93.69 175 GLY A C 1
ATOM 1347 O O . GLY A 1 175 ? -7.034 -3.868 7.907 1.00 93.69 175 GLY A O 1
ATOM 1348 N N . ILE A 1 176 ? -8.488 -5.043 9.121 1.00 95.06 176 ILE A N 1
ATOM 1349 C CA . ILE A 1 176 ? -9.485 -5.205 8.044 1.00 95.06 176 ILE A CA 1
ATOM 1350 C C . ILE A 1 176 ? -10.788 -4.452 8.323 1.00 95.06 176 ILE A C 1
ATOM 1352 O O . ILE A 1 176 ? -11.784 -4.681 7.644 1.00 95.06 176 ILE A O 1
ATOM 1356 N N . LEU A 1 177 ? -10.806 -3.597 9.347 1.00 92.69 177 LEU A N 1
ATOM 1357 C CA . LEU A 1 177 ? -12.005 -2.878 9.747 1.00 92.69 177 LEU A CA 1
ATOM 1358 C C . LEU A 1 177 ? -12.250 -1.708 8.779 1.00 92.69 177 LEU A C 1
ATOM 1360 O O . LEU A 1 177 ? -11.535 -0.706 8.807 1.00 92.69 177 LEU A O 1
ATOM 1364 N N . ASP A 1 178 ? -13.246 -1.863 7.906 1.00 93.31 178 ASP A N 1
ATOM 1365 C CA . ASP A 1 178 ? -13.515 -0.971 6.769 1.00 93.31 178 ASP A CA 1
ATOM 1366 C C . ASP A 1 178 ? -14.274 0.306 7.170 1.00 93.31 178 ASP A C 1
ATOM 1368 O O . ASP A 1 178 ? -15.411 0.550 6.773 1.00 93.31 178 ASP A O 1
ATOM 1372 N N . PHE A 1 179 ? -13.626 1.128 7.995 1.00 90.56 179 PHE A N 1
ATOM 1373 C CA . PHE A 1 179 ? -14.060 2.486 8.307 1.00 90.56 179 PHE A CA 1
ATOM 1374 C C . PHE A 1 179 ? -12.951 3.472 7.958 1.00 90.56 179 PHE A C 1
ATOM 1376 O O . PHE A 1 179 ? -11.787 3.281 8.304 1.00 90.56 179 PHE A O 1
ATOM 1383 N N . SER A 1 180 ? -13.310 4.566 7.290 1.00 83.31 180 SER A N 1
ATOM 1384 C CA . SER A 1 180 ? -12.329 5.557 6.847 1.00 83.31 180 SER A CA 1
ATOM 1385 C C . SER A 1 180 ? -11.899 6.544 7.938 1.00 83.31 180 SER A C 1
ATOM 1387 O O . SER A 1 180 ? -10.916 7.263 7.751 1.00 83.31 180 SER A O 1
ATOM 1389 N N . SER A 1 181 ? -12.619 6.589 9.062 1.00 87.12 181 SER A N 1
ATOM 1390 C CA . SER A 1 181 ? -12.367 7.482 10.195 1.00 87.12 181 SER A CA 1
ATOM 1391 C C . SER A 1 181 ? -12.920 6.896 11.500 1.00 87.12 181 SER A C 1
ATOM 1393 O O . SER A 1 181 ? -13.779 6.012 11.481 1.00 87.12 181 SER A O 1
ATOM 1395 N N . ALA A 1 182 ? -12.460 7.431 12.634 1.00 82.94 182 ALA A N 1
ATOM 1396 C CA . ALA A 1 182 ? -13.010 7.118 13.954 1.00 82.94 182 ALA A CA 1
ATOM 1397 C C . ALA A 1 182 ? -14.484 7.534 14.085 1.00 82.94 182 ALA A C 1
ATOM 1399 O O . ALA A 1 182 ? -15.280 6.808 14.669 1.00 82.94 182 ALA A O 1
ATOM 1400 N N . GLN A 1 183 ? -14.855 8.671 13.489 1.00 88.75 183 GLN A N 1
ATOM 1401 C CA . GLN A 1 183 ? -16.220 9.194 13.517 1.00 88.75 183 GLN A CA 1
ATOM 1402 C C . GLN A 1 183 ? -17.212 8.212 12.880 1.00 88.75 183 GLN A C 1
ATOM 1404 O O . GLN A 1 183 ? -18.233 7.899 13.481 1.00 88.75 183 GLN A O 1
ATOM 1409 N N . ASN A 1 184 ? -16.871 7.654 11.714 1.00 89.88 184 ASN A N 1
ATOM 1410 C CA . ASN A 1 184 ? -17.728 6.678 11.035 1.00 89.88 184 ASN A CA 1
ATOM 1411 C C . ASN A 1 184 ? -17.900 5.392 11.860 1.00 89.88 184 ASN A C 1
ATOM 1413 O O . ASN A 1 184 ? -18.953 4.763 11.808 1.00 89.88 184 ASN A O 1
ATOM 1417 N N . LEU A 1 185 ? -16.859 4.989 12.598 1.00 86.44 185 LEU A N 1
ATOM 1418 C CA . LEU A 1 185 ? -16.938 3.850 13.509 1.00 86.44 185 LEU A CA 1
ATOM 1419 C C . LEU A 1 185 ? -17.881 4.150 14.678 1.00 86.44 185 LEU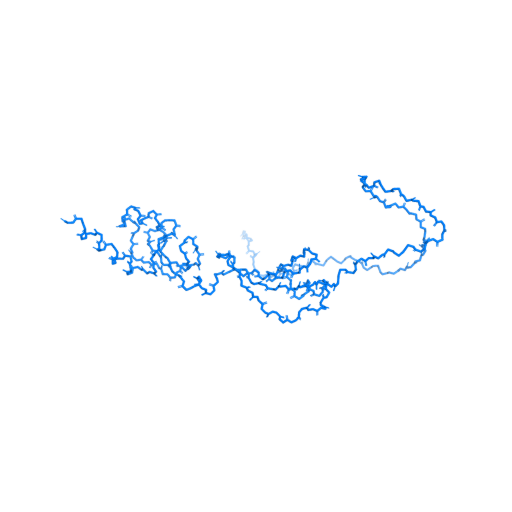 A C 1
ATOM 1421 O O . LEU A 1 185 ? -18.721 3.313 14.986 1.00 86.44 185 LEU A O 1
ATOM 1425 N N . LEU A 1 186 ? -17.762 5.320 15.311 1.00 86.50 186 LEU A N 1
ATOM 1426 C CA . LEU A 1 186 ? -18.634 5.713 16.422 1.00 86.50 186 LEU A CA 1
ATOM 1427 C C . LEU A 1 186 ? -20.102 5.793 15.985 1.00 86.50 186 LEU A C 1
ATOM 1429 O O . LEU A 1 186 ? -20.954 5.213 16.642 1.00 86.50 186 LEU A O 1
ATOM 1433 N N . GLU A 1 187 ? -20.389 6.386 14.825 1.00 89.19 187 GLU A N 1
ATOM 1434 C CA . GLU A 1 187 ? -21.749 6.427 14.262 1.00 89.19 187 GLU A CA 1
ATOM 1435 C C . GLU A 1 187 ? -22.330 5.023 14.023 1.00 89.19 187 GLU A C 1
ATOM 1437 O O . GLU A 1 187 ? -23.515 4.774 14.266 1.00 89.19 187 GLU A O 1
ATOM 1442 N N . ALA A 1 188 ? -21.495 4.084 13.567 1.00 85.75 188 ALA A N 1
ATOM 1443 C CA . ALA A 1 188 ? -21.900 2.694 13.391 1.00 85.75 188 ALA A CA 1
ATOM 1444 C C . ALA A 1 188 ? -22.137 1.975 14.729 1.00 85.75 188 ALA A C 1
ATOM 1446 O O . ALA A 1 188 ? -23.018 1.123 14.798 1.00 85.75 188 ALA A O 1
ATOM 1447 N N . LEU A 1 189 ? -21.373 2.302 15.775 1.00 84.31 189 LEU A N 1
ATOM 1448 C CA . LEU A 1 189 ? -21.558 1.758 17.123 1.00 84.31 189 LEU A CA 1
ATOM 1449 C C . LEU A 1 189 ? -22.838 2.289 17.775 1.00 84.31 189 LEU A C 1
ATOM 1451 O O . LEU A 1 189 ? -23.632 1.487 18.257 1.00 84.31 189 LEU A O 1
ATOM 1455 N N . ASP A 1 190 ? -23.086 3.597 17.697 1.00 84.88 190 ASP A N 1
ATOM 1456 C CA . ASP A 1 190 ? -24.305 4.221 18.226 1.00 84.88 190 ASP A CA 1
ATOM 1457 C C . ASP A 1 190 ? -25.563 3.606 17.585 1.00 84.88 190 ASP A C 1
ATOM 1459 O O . ASP A 1 190 ? -26.545 3.307 18.263 1.00 84.88 190 ASP A O 1
ATOM 1463 N N . SER A 1 191 ? -25.502 3.333 16.276 1.00 84.62 191 SER A N 1
ATOM 1464 C CA . SER A 1 191 ? -26.590 2.672 15.542 1.00 84.62 191 SER A CA 1
ATOM 1465 C C . SER A 1 191 ? -26.818 1.212 15.967 1.00 84.62 191 SER A C 1
ATOM 1467 O O . SER A 1 191 ? -27.915 0.687 15.784 1.00 84.62 191 SER A O 1
ATOM 1469 N N . LEU A 1 192 ? -25.791 0.519 16.474 1.00 78.06 192 LEU A N 1
ATOM 1470 C CA . LEU A 1 192 ? -25.912 -0.864 16.952 1.00 78.06 192 LEU A CA 1
ATOM 1471 C C . LEU A 1 192 ? -26.544 -0.925 18.343 1.00 78.06 192 LEU A C 1
ATOM 1473 O O . LEU A 1 192 ? -27.364 -1.811 18.588 1.00 78.06 192 LEU A O 1
ATOM 1477 N N . ASP A 1 193 ? -26.192 0.015 19.219 1.00 73.12 193 ASP A N 1
ATOM 1478 C CA . ASP A 1 193 ? -26.744 0.088 20.572 1.00 73.12 193 ASP A CA 1
ATOM 1479 C C . ASP A 1 193 ? -28.259 0.366 20.547 1.00 73.12 193 ASP A C 1
ATOM 1481 O O . ASP A 1 193 ? -28.999 -0.230 21.327 1.00 73.12 193 ASP A O 1
ATOM 1485 N N . GLU A 1 194 ? -28.751 1.159 19.585 1.00 72.19 194 GLU A N 1
ATOM 1486 C CA . GLU A 1 194 ? -30.189 1.444 19.413 1.00 72.19 194 GLU A CA 1
ATOM 1487 C C . GLU A 1 194 ? -31.023 0.199 19.036 1.00 72.19 194 GLU A C 1
ATOM 1489 O O . GLU A 1 194 ? -32.218 0.140 19.309 1.00 72.19 194 GLU A O 1
ATOM 1494 N N . ILE A 1 195 ? -30.413 -0.834 18.442 1.00 60.97 195 ILE A N 1
ATOM 1495 C CA . ILE A 1 195 ? -31.103 -2.092 18.084 1.00 60.97 195 ILE A CA 1
ATOM 1496 C C . ILE A 1 195 ? -31.197 -3.043 19.295 1.00 60.97 195 ILE A C 1
ATOM 1498 O O . ILE A 1 195 ? -31.942 -4.027 19.264 1.00 60.97 195 ILE A O 1
ATOM 1502 N N . MET A 1 196 ? -30.426 -2.777 20.352 1.00 53.78 196 MET A N 1
ATOM 1503 C CA . MET A 1 196 ? -30.342 -3.613 21.549 1.00 53.78 196 MET A CA 1
ATOM 1504 C C . MET A 1 196 ? -31.223 -3.132 22.718 1.00 53.78 196 MET A C 1
ATOM 1506 O O . MET A 1 196 ? -31.237 -3.807 23.754 1.00 53.78 196 MET A O 1
ATOM 1510 N N . GLU A 1 197 ? -31.976 -2.037 22.552 1.00 52.50 197 GLU A N 1
ATOM 1511 C CA . GLU A 1 197 ? -33.087 -1.617 23.434 1.00 52.50 197 GLU A CA 1
ATOM 1512 C C . GLU A 1 197 ? -34.448 -2.182 22.987 1.00 52.50 197 GLU A C 1
ATOM 1514 O O . GLU A 1 197 ? -35.238 -2.562 23.887 1.00 52.50 197 GLU A O 1
#

Sequence (197 aa):
MGKTRDFLKQGIFALVFVTIGLIGGYIFFGDPADNISLKPGLMGTVNVAEGSKINIGLQEKGQYRSIEARSLYTLCGHSELLHLGDLSGMTPEQMETNFPREQGWEIADNGEKLVVTKKINALCPEDEKKRHLGRFGQYVAVIKGPPGIDGGIIEVTDIELSSLPEDFRKQAEKGILDFSSAQNLLEALDSLDEIME

Secondary structure (DSSP, 8-state):
-------S-S---------------------------PPS---------TT---------TT--SEEEEEEEETTT--EEE------TT--HHHHHHHS-GGGTEEEEE-SSEEEEEEEESS--TTGGG-EEEEEETTEEEEEESSTT----EEEEEEEEGGGS-HHHHHHHHTT-B--SSHHHHHHHHHHHHGGG-

Foldseek 3Di:
DDDDDDDDDDDDPPDDDDDDDDDDDDDDDDDDDDDDPDDPDDPDDDDDDPPDPPPPPPPPPWFAQEEWEWEAAVQVRDIDTDCPDDPHGQDPVNCCVVAPVVQQWDWDDPPRYIYIYRYDPADDPVQQPAWFWADDPQFIFIARGAAQGGRDTDGTDPHGLVPDDPVQSVSRHNSRGRDRDPVRVVVVVVVVVVVVD

Radius of gyration: 33.23 Å; chains: 1; bounding box: 89×50×95 Å